Protein AF-A0A9E1JLU3-F1 (afdb_monomer)

Structure (mmCIF, N/CA/C/O backbone):
data_AF-A0A9E1JLU3-F1
#
_entry.id   AF-A0A9E1JLU3-F1
#
loop_
_atom_site.group_PDB
_atom_site.id
_atom_site.type_symbol
_atom_site.label_atom_id
_atom_site.label_alt_id
_atom_site.label_comp_id
_atom_site.label_asym_id
_atom_site.label_entity_id
_atom_site.label_seq_id
_atom_site.pdbx_PDB_ins_code
_atom_site.Cartn_x
_atom_site.Cartn_y
_atom_site.Cartn_z
_atom_site.occupancy
_atom_site.B_iso_or_equiv
_atom_site.auth_seq_id
_atom_site.auth_comp_id
_atom_site.auth_asym_id
_atom_site.auth_atom_id
_atom_site.pdbx_PDB_model_num
ATOM 1 N N . MET A 1 1 ? -0.004 10.172 -57.680 1.00 37.22 1 MET A N 1
ATOM 2 C CA . MET A 1 1 ? 0.100 10.526 -56.248 1.00 37.22 1 MET A CA 1
ATOM 3 C C . MET A 1 1 ? 0.406 9.259 -55.464 1.00 37.22 1 MET A C 1
ATOM 5 O O . MET A 1 1 ? -0.402 8.339 -55.492 1.00 37.22 1 MET A O 1
ATOM 9 N N . GLY A 1 2 ? 1.606 9.147 -54.889 1.00 47.19 2 GLY A N 1
ATOM 10 C CA . GLY A 1 2 ? 2.008 7.958 -54.131 1.00 47.19 2 GLY A CA 1
ATOM 11 C C . GLY A 1 2 ? 1.174 7.833 -52.859 1.00 47.19 2 GLY A C 1
ATOM 12 O O . GLY A 1 2 ? 0.991 8.826 -52.162 1.00 47.19 2 GLY A O 1
ATOM 13 N N . LYS A 1 3 ? 0.637 6.637 -52.581 1.00 54.88 3 LYS A N 1
ATOM 14 C CA . LYS A 1 3 ? -0.064 6.352 -51.320 1.00 54.88 3 LYS A CA 1
ATOM 15 C C . LYS A 1 3 ? 0.846 6.755 -50.163 1.00 54.88 3 LYS A C 1
ATOM 17 O O . LYS A 1 3 ? 1.989 6.297 -50.119 1.00 54.88 3 LYS A O 1
ATOM 22 N N . GLU A 1 4 ? 0.349 7.590 -49.252 1.00 53.91 4 GLU A N 1
ATOM 23 C CA . GLU A 1 4 ? 1.085 7.874 -48.025 1.00 53.91 4 GLU A CA 1
ATOM 24 C C . GLU A 1 4 ? 1.445 6.547 -47.342 1.00 53.91 4 GLU A C 1
ATOM 26 O O . GLU A 1 4 ? 0.596 5.648 -47.265 1.00 53.91 4 GLU A O 1
ATOM 31 N N . PRO A 1 5 ? 2.696 6.384 -46.884 1.00 61.12 5 PRO A N 1
ATOM 32 C CA . PRO A 1 5 ? 3.106 5.171 -46.206 1.00 61.12 5 PRO A CA 1
ATOM 33 C C . PRO A 1 5 ? 2.155 4.838 -45.053 1.00 61.12 5 PRO A C 1
ATOM 35 O O . PRO A 1 5 ? 1.869 5.697 -44.222 1.00 61.12 5 PRO A O 1
ATOM 38 N N . GLU A 1 6 ? 1.702 3.582 -44.967 1.00 60.47 6 GLU A N 1
ATOM 39 C CA . GLU A 1 6 ? 0.732 3.115 -43.958 1.00 60.47 6 GLU A CA 1
ATOM 40 C C . GLU A 1 6 ? 1.141 3.522 -42.529 1.00 60.47 6 GLU A C 1
ATOM 42 O O . GLU A 1 6 ? 0.301 3.853 -41.705 1.00 60.47 6 GLU A O 1
ATOM 47 N N . TYR A 1 7 ? 2.440 3.602 -42.227 1.00 58.03 7 TYR A N 1
ATOM 48 C CA . TYR A 1 7 ? 2.924 4.016 -40.908 1.00 58.03 7 TYR A CA 1
ATOM 49 C C . TYR A 1 7 ? 2.665 5.496 -40.559 1.00 58.03 7 TYR A C 1
ATOM 51 O O . TYR A 1 7 ? 2.712 5.844 -39.378 1.00 58.03 7 TYR A O 1
ATOM 59 N N . LEU A 1 8 ? 2.401 6.375 -41.534 1.00 59.34 8 LEU A N 1
ATOM 60 C CA . LEU A 1 8 ? 2.058 7.785 -41.305 1.00 59.34 8 LEU A CA 1
ATOM 61 C C . LEU A 1 8 ? 0.606 7.959 -40.849 1.00 59.34 8 LEU A C 1
ATOM 63 O O . LEU A 1 8 ? 0.325 8.839 -40.040 1.00 59.34 8 LEU A O 1
ATOM 67 N N . THR A 1 9 ? -0.296 7.083 -41.292 1.00 68.19 9 THR A N 1
ATOM 68 C CA . THR A 1 9 ? -1.733 7.155 -40.974 1.00 68.19 9 THR A CA 1
ATOM 69 C C . THR A 1 9 ? -2.084 6.471 -39.649 1.00 68.19 9 THR A C 1
ATOM 71 O O . THR A 1 9 ? -3.159 6.671 -39.086 1.00 68.19 9 THR A O 1
ATOM 74 N N . VAL A 1 10 ? -1.158 5.677 -39.105 1.00 68.12 10 VAL A N 1
ATOM 75 C CA . VAL A 1 10 ? -1.377 4.820 -37.934 1.00 68.12 10 VAL A CA 1
ATOM 76 C C . VAL A 1 10 ? -1.533 5.611 -36.624 1.00 68.12 10 VAL A C 1
ATOM 78 O O . VAL A 1 10 ? -2.303 5.180 -35.757 1.00 68.12 10 VAL A O 1
ATOM 81 N N . ALA A 1 11 ? -0.853 6.755 -36.467 1.00 69.62 11 ALA A N 1
ATOM 82 C CA . ALA A 1 11 ? -1.001 7.663 -35.323 1.00 69.62 11 ALA A CA 1
ATOM 83 C C . ALA A 1 11 ? -0.457 9.076 -35.626 1.00 69.62 11 ALA A C 1
ATOM 85 O O . ALA A 1 11 ? 0.508 9.232 -36.368 1.00 69.62 11 ALA A O 1
ATOM 86 N N . LYS A 1 12 ? -1.033 10.108 -34.987 1.00 76.75 12 LYS A N 1
ATOM 87 C CA . LYS A 1 12 ? -0.680 11.524 -35.226 1.00 76.75 12 LYS A CA 1
ATOM 88 C C . LYS A 1 12 ? 0.734 11.893 -34.751 1.00 76.75 12 LYS A C 1
ATOM 90 O O . LYS A 1 12 ? 1.411 12.700 -35.379 1.00 76.75 12 LYS A O 1
ATOM 95 N N . THR A 1 13 ? 1.208 11.297 -33.654 1.00 72.50 13 THR A N 1
ATOM 96 C CA . THR A 1 13 ? 2.530 11.598 -33.077 1.00 72.50 13 THR A CA 1
ATOM 97 C C . THR A 1 13 ? 3.577 10.552 -33.481 1.00 72.50 13 THR A C 1
ATOM 99 O O . THR A 1 13 ? 3.233 9.379 -33.643 1.00 72.50 13 THR A O 1
ATOM 102 N N . PRO A 1 14 ? 4.866 10.923 -33.625 1.00 67.62 14 PRO A N 1
ATOM 103 C CA . PRO A 1 14 ? 5.946 9.964 -33.884 1.00 67.62 14 PRO A CA 1
ATOM 104 C C . PRO A 1 14 ? 6.003 8.827 -32.851 1.00 67.62 14 PRO A C 1
ATOM 106 O O . PRO A 1 14 ? 6.095 7.661 -33.220 1.00 67.62 14 PRO A O 1
ATOM 109 N N . LEU A 1 15 ? 5.840 9.150 -31.562 1.00 64.12 15 LEU A N 1
ATOM 110 C CA . LEU A 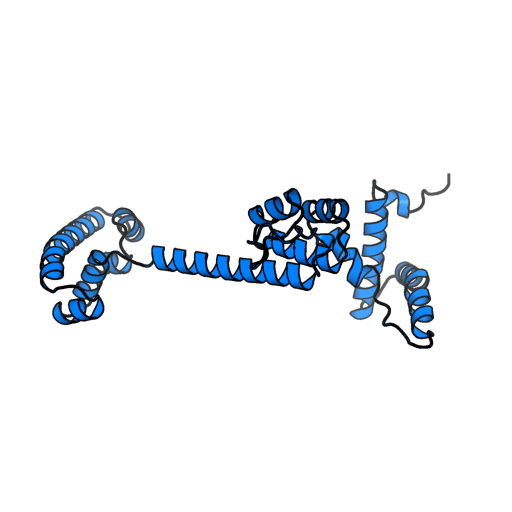1 15 ? 5.793 8.159 -30.482 1.00 64.12 15 LEU A CA 1
ATOM 111 C C . LEU A 1 15 ? 4.594 7.208 -30.618 1.00 64.12 15 LEU A C 1
ATOM 113 O O . LEU A 1 15 ? 4.737 5.998 -30.464 1.00 64.12 15 LEU A O 1
ATOM 117 N N . GLY A 1 16 ? 3.417 7.739 -30.962 1.00 67.50 16 GLY A N 1
ATOM 118 C CA . GLY A 1 16 ? 2.226 6.925 -31.200 1.00 67.50 16 GLY A CA 1
ATOM 119 C C . GLY A 1 16 ? 2.403 5.959 -32.373 1.00 67.50 16 GLY A C 1
ATOM 120 O O . GLY A 1 16 ? 1.932 4.823 -32.309 1.00 67.50 16 GLY A O 1
ATOM 121 N N . ARG A 1 17 ? 3.125 6.380 -33.422 1.00 74.44 17 ARG A N 1
ATOM 122 C CA . ARG A 1 17 ? 3.424 5.538 -34.591 1.00 74.44 17 ARG A CA 1
ATOM 123 C C . ARG A 1 17 ? 4.326 4.369 -34.209 1.00 74.44 17 ARG A C 1
ATOM 125 O O . ARG A 1 17 ? 4.011 3.231 -34.550 1.00 74.44 17 ARG A O 1
ATOM 132 N N . VAL A 1 18 ? 5.379 4.635 -33.434 1.00 69.81 18 VAL A N 1
ATOM 133 C CA . VAL A 1 18 ? 6.288 3.600 -32.914 1.00 69.81 18 VAL A CA 1
ATOM 134 C C . VAL A 1 18 ? 5.547 2.624 -31.997 1.00 69.81 18 VAL A C 1
ATOM 136 O O . VAL A 1 18 ? 5.620 1.416 -32.212 1.00 69.81 18 VAL A O 1
ATOM 139 N N . ASN A 1 19 ? 4.759 3.118 -31.038 1.00 66.88 19 ASN A N 1
ATOM 140 C CA . ASN A 1 19 ? 4.004 2.261 -30.117 1.00 66.88 19 ASN A CA 1
ATOM 141 C C . ASN A 1 19 ? 3.042 1.321 -30.848 1.00 66.88 19 ASN A C 1
ATOM 143 O O . ASN A 1 19 ? 2.949 0.138 -30.518 1.00 66.88 19 ASN A O 1
ATOM 147 N N . LYS A 1 20 ? 2.335 1.826 -31.861 1.00 74.56 20 LYS A N 1
ATOM 148 C CA . LYS A 1 20 ? 1.357 1.031 -32.605 1.00 74.56 20 LYS A CA 1
ATOM 149 C C . LYS A 1 20 ? 2.022 0.016 -33.534 1.00 74.56 20 LYS A C 1
ATOM 151 O O . LYS A 1 20 ? 1.514 -1.096 -33.662 1.00 74.56 20 LYS A O 1
ATOM 156 N N . LEU A 1 21 ? 3.179 0.352 -34.108 1.00 73.75 21 LEU A N 1
ATOM 157 C CA . LEU A 1 21 ? 4.001 -0.595 -34.865 1.00 73.75 21 LEU A CA 1
ATOM 158 C C . LEU A 1 21 ? 4.490 -1.744 -33.970 1.00 73.75 21 LEU A C 1
ATOM 160 O O . LEU A 1 21 ? 4.306 -2.909 -34.313 1.00 73.75 21 LEU A O 1
ATOM 164 N N . LEU A 1 22 ? 5.043 -1.423 -32.800 1.00 70.69 22 LEU A N 1
ATOM 165 C CA . LEU A 1 22 ? 5.529 -2.417 -31.842 1.00 70.69 22 LEU A CA 1
ATOM 166 C C . LEU A 1 22 ? 4.397 -3.307 -31.312 1.00 70.69 22 LEU A C 1
ATOM 168 O O . LEU A 1 22 ? 4.542 -4.524 -31.276 1.00 70.69 22 LEU A O 1
ATOM 172 N N . SER A 1 23 ? 3.241 -2.722 -30.994 1.00 68.94 23 SER A N 1
ATOM 173 C CA . SER A 1 23 ? 2.061 -3.476 -30.545 1.00 68.94 23 SER A CA 1
ATOM 174 C C . SER A 1 23 ? 1.544 -4.444 -31.619 1.00 68.94 23 SER A C 1
ATOM 176 O O . SER A 1 23 ? 1.125 -5.556 -31.304 1.00 68.94 23 SER A O 1
ATOM 178 N N . LYS A 1 24 ? 1.603 -4.055 -32.904 1.00 74.44 24 LYS A N 1
ATOM 179 C CA . LYS A 1 24 ? 1.232 -4.927 -34.033 1.00 74.44 24 LYS A CA 1
ATOM 180 C C . LYS A 1 24 ? 2.178 -6.129 -34.132 1.00 74.44 24 LYS A C 1
ATOM 182 O O . LYS A 1 24 ? 1.706 -7.248 -34.306 1.00 74.44 24 LYS A O 1
ATOM 187 N N . ILE A 1 25 ? 3.484 -5.907 -33.961 1.00 73.31 25 ILE A N 1
ATOM 188 C CA . ILE A 1 25 ? 4.507 -6.967 -33.956 1.00 73.31 25 ILE A CA 1
ATOM 189 C C . ILE A 1 25 ? 4.306 -7.933 -32.773 1.00 73.31 25 ILE A C 1
ATOM 191 O O . ILE A 1 25 ? 4.433 -9.142 -32.957 1.00 73.31 25 ILE A O 1
ATOM 195 N N . ASP A 1 26 ? 3.941 -7.442 -31.582 1.00 68.44 26 ASP A N 1
ATOM 196 C CA . ASP A 1 26 ? 3.632 -8.321 -30.439 1.00 68.44 26 ASP A CA 1
ATOM 197 C C . ASP A 1 26 ? 2.396 -9.177 -30.667 1.00 68.44 26 ASP A C 1
ATOM 199 O O . ASP A 1 26 ? 2.419 -10.379 -30.425 1.00 68.44 26 ASP A O 1
ATOM 203 N N . SER A 1 27 ? 1.323 -8.558 -31.162 1.00 70.38 27 SER A N 1
ATOM 204 C CA . SER A 1 27 ? 0.068 -9.252 -31.441 1.00 70.38 27 SER A CA 1
ATOM 205 C C . SER A 1 27 ? 0.281 -10.413 -32.416 1.00 70.38 27 SER A C 1
ATOM 207 O O . SER A 1 27 ? -0.245 -11.506 -32.206 1.00 70.38 27 SER A O 1
ATOM 209 N N . ILE A 1 28 ? 1.131 -10.211 -33.429 1.00 73.62 28 ILE A N 1
ATOM 210 C CA . ILE A 1 28 ? 1.553 -11.259 -34.363 1.00 73.62 28 ILE A CA 1
ATOM 211 C C . ILE A 1 28 ? 2.296 -12.386 -33.633 1.00 73.62 28 ILE A C 1
ATOM 213 O O . ILE A 1 28 ? 1.929 -13.549 -33.801 1.00 73.62 28 ILE A O 1
ATOM 217 N N . ARG A 1 29 ? 3.281 -12.060 -32.782 1.00 73.38 29 ARG A N 1
ATOM 218 C CA . ARG A 1 29 ? 4.030 -13.062 -32.004 1.00 73.38 29 ARG A CA 1
ATOM 219 C C . ARG A 1 29 ? 3.108 -13.886 -31.106 1.00 73.38 29 ARG A C 1
ATOM 221 O O . ARG A 1 29 ? 3.110 -15.105 -31.187 1.00 73.38 29 ARG A O 1
ATOM 228 N N . VAL A 1 30 ? 2.279 -13.222 -30.300 1.00 70.88 30 VAL A N 1
ATOM 229 C CA . VAL A 1 30 ? 1.350 -13.871 -29.359 1.00 70.88 30 VAL A CA 1
ATOM 230 C C . VAL A 1 30 ? 0.327 -14.738 -30.093 1.00 70.88 30 VAL A C 1
ATOM 232 O O . VAL A 1 30 ? -0.042 -15.802 -29.602 1.00 70.88 30 VAL A O 1
ATOM 235 N N . SER A 1 31 ? -0.127 -14.309 -31.272 1.00 74.44 31 SER A N 1
ATOM 236 C CA . SER A 1 31 ? -1.030 -15.108 -32.106 1.00 74.44 31 SER A CA 1
ATOM 237 C C . SER A 1 31 ? -0.340 -16.371 -32.628 1.00 74.44 31 SER A C 1
ATOM 239 O O . SER A 1 31 ? -0.933 -17.444 -32.560 1.00 74.44 31 SER A O 1
ATOM 241 N N . LYS A 1 32 ? 0.923 -16.271 -33.067 1.00 71.12 32 LYS A N 1
ATOM 242 C CA . LYS A 1 32 ? 1.736 -17.414 -33.517 1.00 71.12 32 LYS A CA 1
ATOM 243 C C . LYS A 1 32 ? 2.027 -18.394 -32.372 1.00 71.12 32 LYS A C 1
ATOM 245 O O . LYS A 1 32 ? 1.825 -19.590 -32.545 1.00 71.12 32 LYS A O 1
ATOM 250 N N . ASP A 1 33 ? 2.384 -17.890 -31.188 1.00 70.81 33 ASP A N 1
ATOM 251 C CA . ASP A 1 33 ? 2.630 -18.696 -29.977 1.00 70.81 33 ASP A CA 1
ATOM 252 C C . ASP A 1 33 ? 1.382 -19.479 -29.527 1.00 70.81 33 ASP A C 1
ATOM 254 O O . ASP A 1 33 ? 1.486 -20.565 -28.962 1.00 70.81 33 ASP A O 1
ATOM 258 N N . ARG A 1 34 ? 0.184 -18.939 -29.786 1.00 77.06 34 ARG A N 1
ATOM 259 C CA . ARG A 1 34 ? -1.105 -19.589 -29.495 1.00 77.06 34 ARG A CA 1
ATOM 260 C C . ARG A 1 34 ? -1.571 -20.553 -30.592 1.00 77.06 34 ARG A C 1
ATOM 262 O O . ARG A 1 34 ? -2.638 -21.140 -30.448 1.00 77.06 34 ARG A O 1
ATOM 269 N N . GLY A 1 35 ? -0.808 -20.704 -31.677 1.00 76.06 35 GLY A N 1
ATOM 270 C CA . GLY A 1 35 ? -1.176 -21.530 -32.831 1.00 76.06 35 GLY A CA 1
ATOM 271 C C . GLY A 1 35 ? -2.241 -20.910 -33.744 1.00 76.06 35 GLY A C 1
ATOM 272 O O . GLY A 1 35 ? -2.814 -21.610 -34.575 1.00 76.06 35 GLY A O 1
ATOM 273 N N . SER A 1 36 ? -2.530 -19.612 -33.608 1.00 77.81 36 SER A N 1
ATOM 274 C CA . SER A 1 36 ? -3.512 -18.913 -34.442 1.00 77.81 36 SER A CA 1
ATOM 275 C C . SER A 1 36 ? -2.956 -18.587 -35.830 1.00 77.81 36 SER A C 1
ATOM 277 O O . SER A 1 36 ? -1.773 -18.285 -35.992 1.00 77.81 36 SER A O 1
ATOM 279 N N . LEU A 1 37 ? -3.834 -18.567 -36.838 1.00 74.31 37 LEU A N 1
ATOM 280 C CA . LEU A 1 37 ? -3.463 -18.215 -38.209 1.00 74.31 37 LEU A CA 1
ATOM 281 C C . LEU A 1 37 ? -3.128 -16.714 -38.312 1.00 74.31 37 LEU A C 1
ATOM 283 O O . LEU A 1 37 ? -3.994 -15.856 -38.138 1.00 74.31 37 LEU A O 1
ATOM 287 N N . VAL A 1 38 ? -1.870 -16.387 -38.608 1.00 75.19 38 VAL A N 1
ATOM 288 C CA . VAL A 1 38 ? -1.408 -15.006 -38.816 1.00 75.19 38 VAL A CA 1
ATOM 289 C C . VAL A 1 38 ? -1.475 -14.659 -40.305 1.00 75.19 38 VAL A C 1
ATOM 291 O O . VAL A 1 38 ? -1.146 -15.470 -41.166 1.00 75.19 38 VAL A O 1
ATOM 294 N N . SER A 1 39 ? -1.883 -13.430 -40.638 1.00 78.56 39 SER A N 1
ATOM 295 C CA . SER A 1 39 ? -1.859 -12.955 -42.028 1.00 78.56 39 SER A CA 1
ATOM 296 C C . SER A 1 39 ? -0.436 -12.977 -42.606 1.00 78.56 39 SER A C 1
ATOM 298 O O . SER A 1 39 ? 0.487 -12.506 -41.941 1.00 78.56 39 SER A O 1
ATOM 300 N N . LYS A 1 40 ? -0.272 -13.391 -43.870 1.00 74.19 40 LYS A N 1
ATOM 301 C CA . LYS A 1 40 ? 1.034 -13.477 -44.557 1.00 74.19 40 LYS A CA 1
ATOM 302 C C . LYS A 1 40 ? 1.866 -12.188 -44.457 1.00 74.19 40 LYS A C 1
ATOM 304 O O . LYS A 1 40 ? 3.018 -12.229 -44.062 1.00 74.19 40 LYS A O 1
ATOM 309 N N . LYS A 1 41 ? 1.238 -11.023 -44.668 1.00 72.38 41 LYS A N 1
ATOM 310 C CA . LYS A 1 41 ? 1.891 -9.705 -44.510 1.00 72.38 41 LYS A CA 1
ATOM 311 C C . LYS A 1 41 ? 2.395 -9.429 -43.087 1.00 72.38 41 LYS A C 1
ATOM 313 O O . LYS A 1 41 ? 3.374 -8.712 -42.911 1.00 72.38 41 LYS A O 1
ATOM 318 N N . GLY A 1 42 ? 1.684 -9.922 -42.073 1.00 67.88 42 GLY A N 1
ATOM 319 C CA . GLY A 1 42 ? 2.088 -9.800 -40.672 1.00 67.88 42 GLY A CA 1
ATOM 320 C C . GLY A 1 42 ? 3.256 -10.722 -40.340 1.00 67.88 42 GLY A C 1
ATOM 321 O O . GLY A 1 42 ? 4.199 -10.293 -39.682 1.00 67.88 42 GLY A O 1
ATOM 322 N N . ASP A 1 43 ? 3.225 -11.949 -40.854 1.00 69.19 43 ASP A N 1
ATOM 323 C CA . ASP A 1 43 ? 4.314 -12.912 -40.697 1.00 69.19 43 ASP A CA 1
ATOM 324 C C . ASP A 1 43 ? 5.592 -12.412 -41.395 1.00 69.19 43 ASP A C 1
ATOM 326 O O . ASP A 1 43 ? 6.639 -12.340 -40.761 1.00 69.19 43 ASP A O 1
ATOM 330 N N . ASP A 1 44 ? 5.491 -11.903 -42.629 1.00 72.56 44 ASP A N 1
ATOM 331 C CA . ASP A 1 44 ? 6.612 -11.289 -43.363 1.00 72.56 44 ASP A CA 1
ATOM 332 C C . ASP A 1 44 ? 7.235 -10.109 -42.591 1.00 72.56 44 ASP A C 1
ATOM 334 O O . ASP A 1 44 ? 8.458 -9.949 -42.535 1.00 72.56 44 ASP A O 1
ATOM 338 N N . LEU A 1 45 ? 6.397 -9.272 -41.966 1.00 69.94 45 LEU A N 1
ATOM 339 C CA . LEU A 1 45 ? 6.850 -8.143 -41.151 1.00 69.94 45 LEU A CA 1
ATOM 340 C C . LEU A 1 45 ? 7.567 -8.619 -39.880 1.00 69.94 45 LEU A C 1
ATOM 342 O O . LEU A 1 45 ? 8.580 -8.038 -39.492 1.00 69.94 45 LEU A O 1
ATOM 346 N N . PHE A 1 46 ? 7.060 -9.667 -39.235 1.00 67.00 46 PHE A N 1
ATOM 347 C CA . PHE A 1 46 ? 7.696 -10.274 -38.071 1.00 67.00 46 PHE A CA 1
ATOM 348 C C . PHE A 1 46 ? 9.043 -10.909 -38.448 1.00 67.00 46 PHE A C 1
ATOM 350 O O . PHE A 1 46 ? 10.061 -10.576 -37.843 1.00 67.00 46 PHE A O 1
ATOM 357 N N . HIS A 1 47 ? 9.079 -11.731 -39.496 1.00 68.38 47 HIS A N 1
ATOM 358 C CA . HIS A 1 47 ? 10.284 -12.391 -39.999 1.00 68.38 47 HIS A CA 1
ATOM 359 C C . HIS A 1 47 ? 11.387 -11.390 -40.371 1.00 68.38 47 HIS A C 1
ATOM 361 O O . HIS A 1 47 ? 12.535 -11.536 -39.950 1.00 68.38 47 HIS A O 1
ATOM 367 N N . LYS A 1 48 ? 11.034 -10.310 -41.077 1.00 73.00 48 LYS A N 1
ATOM 368 C CA . LYS A 1 48 ? 11.997 -9.288 -41.509 1.00 73.00 48 LYS A CA 1
ATOM 369 C C . LYS A 1 48 ? 12.723 -8.595 -40.353 1.00 73.00 48 LYS A C 1
ATOM 371 O O . LYS A 1 48 ? 13.883 -8.241 -40.511 1.00 73.00 48 LYS A O 1
ATOM 376 N N . TYR A 1 49 ? 12.056 -8.358 -39.224 1.00 68.38 49 TYR A N 1
ATOM 377 C CA . TYR A 1 49 ? 12.614 -7.527 -38.149 1.00 68.38 49 TYR A CA 1
ATOM 378 C C . TYR A 1 49 ? 12.955 -8.306 -36.880 1.00 68.38 49 TYR A C 1
ATOM 380 O O . TYR A 1 49 ? 13.983 -8.050 -36.265 1.00 68.38 49 TYR A O 1
ATOM 388 N N . VAL A 1 50 ? 12.098 -9.232 -36.460 1.00 70.00 50 VAL A N 1
ATOM 389 C CA . VAL A 1 50 ? 12.258 -9.965 -35.201 1.00 70.00 50 VAL A CA 1
ATOM 390 C C . VAL A 1 50 ? 13.167 -11.175 -35.386 1.00 70.00 50 VAL A C 1
ATOM 392 O O . VAL A 1 50 ? 14.145 -11.312 -34.655 1.00 70.00 50 VAL A O 1
ATOM 395 N N . GLU A 1 51 ? 12.894 -12.020 -36.377 1.00 68.81 51 GLU A N 1
ATOM 396 C CA . GLU A 1 51 ? 13.624 -13.283 -36.543 1.00 68.81 51 GLU A CA 1
ATOM 397 C C . GLU A 1 51 ? 15.078 -13.067 -36.994 1.00 68.81 51 GLU A C 1
ATOM 399 O O . GLU A 1 51 ? 15.984 -13.769 -36.546 1.00 68.81 51 GLU A O 1
ATOM 404 N N . GLN A 1 52 ? 15.335 -12.037 -37.809 1.00 67.62 52 GLN A N 1
ATOM 405 C CA . GLN A 1 52 ? 16.701 -11.640 -38.166 1.00 67.62 52 GLN A CA 1
ATOM 406 C C . GLN A 1 52 ? 17.523 -11.229 -36.940 1.00 67.62 52 GLN A C 1
ATOM 408 O O . GLN A 1 52 ? 18.675 -11.630 -36.805 1.00 67.62 52 GLN A O 1
ATOM 413 N N . ILE A 1 53 ? 16.937 -10.466 -36.016 1.00 67.38 53 ILE A N 1
ATOM 414 C CA . ILE A 1 53 ? 17.635 -10.067 -34.789 1.00 67.38 53 ILE A CA 1
ATOM 415 C C . ILE A 1 53 ? 17.820 -11.286 -33.881 1.00 67.38 53 ILE A C 1
ATOM 417 O O . ILE A 1 53 ? 18.904 -11.496 -33.341 1.00 67.38 53 ILE A O 1
ATOM 421 N N . GLU A 1 54 ? 16.799 -12.128 -33.737 1.00 70.38 54 GLU A N 1
ATOM 422 C CA . GLU A 1 54 ? 16.890 -13.336 -32.921 1.00 70.38 54 GLU A CA 1
ATOM 423 C C . GLU A 1 54 ? 17.962 -14.314 -33.435 1.00 70.38 54 GLU A C 1
ATOM 425 O O . GLU A 1 54 ? 18.714 -14.870 -32.632 1.00 70.38 54 GLU A O 1
ATOM 430 N N . SER A 1 55 ? 18.083 -14.494 -34.756 1.00 71.19 55 SER A N 1
ATOM 431 C CA . SER A 1 55 ? 19.090 -15.378 -35.361 1.00 71.19 55 SER A CA 1
ATOM 432 C C . SER A 1 55 ? 20.521 -14.887 -35.121 1.00 71.19 55 SER A C 1
ATOM 434 O O . SER A 1 55 ? 21.389 -15.690 -34.778 1.00 71.19 55 SER A O 1
ATOM 436 N N . ILE A 1 56 ? 20.761 -13.572 -35.182 1.00 70.81 56 ILE A N 1
ATOM 437 C CA . ILE A 1 56 ? 22.057 -12.966 -34.837 1.00 70.81 56 ILE A CA 1
ATOM 438 C C . ILE A 1 56 ? 22.427 -13.277 -33.380 1.00 70.81 56 ILE A C 1
ATOM 440 O O . ILE A 1 56 ? 23.547 -13.701 -33.108 1.00 70.81 56 ILE A O 1
ATOM 444 N N . PHE A 1 57 ? 21.489 -13.114 -32.441 1.00 65.12 57 PHE A N 1
ATOM 445 C CA . PHE A 1 57 ? 21.742 -13.361 -31.016 1.00 65.12 57 PHE A CA 1
ATOM 446 C C . PHE A 1 57 ? 21.945 -14.848 -30.682 1.00 65.12 57 PHE A C 1
ATOM 448 O O . PHE A 1 57 ? 22.737 -15.163 -29.790 1.00 65.12 57 PHE A O 1
ATOM 455 N N . LYS A 1 58 ? 21.272 -15.763 -31.395 1.00 72.12 58 LYS A N 1
ATOM 456 C CA . LYS A 1 58 ? 21.453 -17.221 -31.248 1.00 72.12 58 LYS A CA 1
ATOM 457 C C . LYS A 1 58 ? 22.851 -17.688 -31.656 1.00 72.12 58 LYS A C 1
ATOM 459 O O . LYS A 1 58 ? 23.371 -18.611 -31.041 1.00 72.12 58 LYS A O 1
ATOM 464 N N . ASN A 1 59 ? 23.460 -17.032 -32.641 1.00 75.69 59 ASN A N 1
ATOM 465 C CA . ASN A 1 59 ? 24.764 -17.413 -33.186 1.00 75.69 59 ASN A CA 1
ATOM 466 C C . ASN A 1 59 ? 25.958 -16.775 -32.447 1.00 75.69 59 ASN A C 1
ATOM 468 O O . ASN A 1 59 ? 27.100 -16.916 -32.884 1.00 75.69 59 ASN A O 1
ATOM 472 N N . LEU A 1 60 ? 25.729 -16.064 -31.336 1.00 73.38 60 LEU A N 1
ATOM 473 C CA . LEU A 1 60 ? 26.812 -15.494 -30.535 1.00 73.38 60 LEU A CA 1
ATOM 474 C C . LEU A 1 60 ? 27.557 -16.592 -29.745 1.00 73.38 60 LEU A C 1
ATOM 476 O O . LEU A 1 60 ? 26.911 -17.500 -29.226 1.00 73.38 60 LEU A O 1
ATOM 480 N N . PRO A 1 61 ? 28.886 -16.470 -29.533 1.00 72.06 61 PRO A N 1
ATOM 481 C CA . PRO A 1 61 ? 29.695 -17.455 -28.791 1.00 72.06 61 PRO A CA 1
ATOM 482 C C . PRO A 1 61 ? 29.193 -17.744 -27.366 1.00 72.06 61 PRO A C 1
ATOM 484 O O . PRO A 1 61 ? 29.465 -18.795 -26.792 1.00 72.06 61 PRO A O 1
ATOM 487 N N . LYS A 1 62 ? 28.451 -16.793 -26.787 1.00 64.56 62 LYS A N 1
ATOM 488 C CA . LYS A 1 62 ? 27.620 -16.968 -25.596 1.00 64.56 62 LYS A CA 1
ATOM 489 C C . LYS A 1 62 ? 26.231 -16.440 -25.945 1.00 64.56 62 LYS A C 1
ATOM 491 O O . LYS A 1 62 ? 26.038 -15.223 -25.871 1.00 64.56 62 LYS A O 1
ATOM 496 N N . PRO A 1 63 ? 25.287 -17.302 -26.356 1.00 57.75 63 PRO A N 1
ATOM 497 C CA . PRO A 1 63 ? 23.980 -16.853 -26.800 1.00 57.75 63 PRO A CA 1
ATOM 498 C C . PRO A 1 63 ? 23.244 -16.219 -25.621 1.00 57.75 63 PRO A C 1
ATOM 500 O O . PRO A 1 63 ? 22.740 -16.885 -24.714 1.00 57.75 63 PRO A O 1
ATOM 503 N N . LEU A 1 64 ? 23.219 -14.889 -25.607 1.00 58.69 64 LEU A N 1
ATOM 504 C CA . LEU A 1 64 ? 22.375 -14.137 -24.697 1.00 58.69 64 LEU A CA 1
ATOM 505 C C . LEU A 1 64 ? 20.935 -14.390 -25.130 1.00 58.69 64 LEU A C 1
ATOM 507 O O . LEU A 1 64 ? 20.605 -14.219 -26.303 1.00 58.69 64 LEU A O 1
ATOM 511 N N . LYS A 1 65 ? 20.066 -14.780 -24.188 1.00 59.72 65 LYS A N 1
ATOM 512 C CA . LYS A 1 65 ? 18.629 -14.882 -24.473 1.00 59.72 65 LYS A CA 1
ATOM 513 C C . LYS A 1 65 ? 18.171 -13.545 -25.045 1.00 59.72 65 LYS A C 1
ATOM 515 O O . LYS A 1 65 ? 18.180 -12.548 -24.317 1.00 59.72 65 LYS A O 1
ATOM 520 N N . TRP A 1 66 ? 17.791 -13.534 -26.324 1.00 59.34 66 TRP A N 1
ATOM 521 C CA . TRP A 1 66 ? 17.237 -12.348 -26.952 1.00 59.34 66 TRP A CA 1
ATOM 522 C C . TRP A 1 66 ? 15.962 -11.979 -26.202 1.00 59.34 66 TRP A C 1
ATOM 524 O O . TRP A 1 66 ? 14.966 -12.700 -26.175 1.00 59.34 66 TRP A O 1
ATOM 534 N N . ARG A 1 67 ? 16.054 -10.869 -25.488 1.00 58.44 67 ARG A N 1
ATOM 535 C CA . ARG A 1 67 ? 14.992 -10.307 -24.675 1.00 58.44 67 ARG A CA 1
ATOM 536 C C . ARG A 1 67 ? 14.484 -9.124 -25.467 1.00 58.44 67 ARG A C 1
ATOM 538 O O . ARG A 1 67 ? 15.115 -8.073 -25.465 1.00 58.44 67 ARG A O 1
ATOM 545 N N . SER A 1 68 ? 13.403 -9.335 -26.212 1.00 60.84 68 SER A N 1
ATOM 546 C CA . SER A 1 68 ? 12.859 -8.307 -27.093 1.00 60.84 68 SER A CA 1
ATOM 547 C C . SER A 1 68 ? 12.591 -7.013 -26.316 1.00 60.84 68 SER A C 1
ATOM 549 O O . SER A 1 68 ? 12.140 -7.052 -25.164 1.00 60.84 68 SER A O 1
ATOM 551 N N . PHE A 1 69 ? 12.818 -5.865 -26.972 1.00 59.84 69 PHE A N 1
ATOM 552 C CA . PHE A 1 69 ? 12.391 -4.537 -26.496 1.00 59.84 69 PHE A CA 1
ATOM 553 C C . PHE A 1 69 ? 10.967 -4.592 -25.935 1.00 59.84 69 PHE A C 1
ATOM 555 O O . PHE A 1 69 ? 10.619 -3.964 -24.941 1.00 59.84 69 PHE A O 1
ATOM 562 N N . LEU A 1 70 ? 10.141 -5.425 -26.548 1.00 58.34 70 LEU A N 1
ATOM 563 C CA . LEU 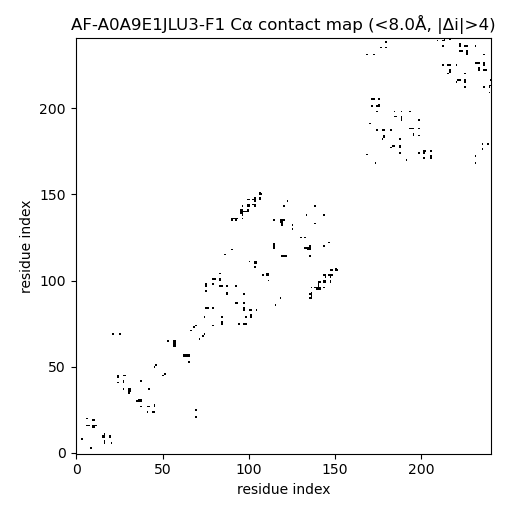A 1 70 ? 8.741 -5.525 -26.254 1.00 58.34 70 LEU A CA 1
ATOM 564 C C . LEU A 1 70 ? 8.408 -6.191 -24.908 1.00 58.34 70 LEU A C 1
ATOM 566 O O . LEU A 1 70 ? 7.549 -5.702 -24.185 1.00 58.34 70 LEU A O 1
ATOM 570 N N . MET A 1 71 ? 9.114 -7.254 -24.519 1.00 57.47 71 MET A N 1
ATOM 571 C CA . MET A 1 71 ? 8.879 -7.926 -23.227 1.00 57.47 71 MET A CA 1
ATOM 572 C C . MET A 1 71 ? 9.424 -7.142 -22.031 1.00 57.47 71 MET A C 1
ATOM 574 O O . MET A 1 71 ? 9.106 -7.422 -20.874 1.00 57.47 71 MET A O 1
ATOM 578 N N . HIS A 1 72 ? 10.312 -6.187 -22.288 1.00 62.03 72 HIS A N 1
ATOM 579 C CA . HIS A 1 72 ? 11.194 -5.676 -21.259 1.00 62.03 72 HIS A CA 1
ATOM 580 C C . HIS A 1 72 ? 11.190 -4.153 -21.175 1.00 62.03 72 HIS A C 1
ATOM 582 O O . HIS A 1 72 ? 11.149 -3.645 -20.051 1.00 62.03 72 HIS A O 1
ATOM 588 N N . ASP A 1 73 ? 11.245 -3.450 -22.298 1.00 64.38 73 ASP A N 1
ATOM 589 C CA . ASP A 1 73 ? 11.401 -1.994 -22.366 1.00 64.38 73 ASP A CA 1
ATOM 590 C C . ASP A 1 73 ? 10.097 -1.283 -22.741 1.00 64.38 73 ASP A C 1
ATOM 592 O O . ASP A 1 73 ? 9.871 -0.176 -22.265 1.00 64.38 73 ASP A O 1
ATOM 596 N N . LEU A 1 74 ? 9.179 -1.934 -23.468 1.00 68.06 74 LEU A N 1
ATOM 597 C CA . LEU A 1 74 ? 7.849 -1.376 -23.747 1.00 68.06 74 LEU A CA 1
ATOM 598 C C . LEU A 1 74 ? 7.066 -1.085 -22.459 1.00 68.06 74 LEU A C 1
ATOM 600 O O . LEU A 1 74 ? 6.459 -0.026 -22.347 1.00 68.06 74 LEU A O 1
ATOM 604 N N . ILE A 1 75 ? 7.183 -1.960 -21.454 1.00 69.19 75 ILE A N 1
ATOM 605 C CA . ILE A 1 75 ? 6.598 -1.785 -20.111 1.00 69.19 75 ILE A CA 1
ATOM 606 C C . ILE A 1 75 ? 6.991 -0.432 -19.498 1.00 69.19 75 ILE A C 1
ATOM 608 O O . ILE A 1 75 ? 6.208 0.166 -18.765 1.00 69.19 75 ILE A O 1
ATOM 612 N N . LEU A 1 76 ? 8.192 0.082 -19.797 1.00 68.00 76 LEU A N 1
ATOM 613 C CA . LEU A 1 76 ? 8.639 1.385 -19.292 1.00 68.00 76 LEU A CA 1
ATOM 614 C C . LEU A 1 76 ? 7.863 2.558 -19.897 1.00 68.00 76 LEU A C 1
ATOM 616 O O . LEU A 1 76 ? 7.809 3.622 -19.285 1.00 68.00 76 LEU A O 1
ATOM 620 N N . LEU A 1 77 ? 7.274 2.362 -21.076 1.00 68.56 77 LEU A N 1
ATOM 621 C CA . LEU A 1 77 ? 6.495 3.358 -21.803 1.00 68.56 77 LEU A CA 1
ATOM 622 C C . LEU A 1 77 ? 4.988 3.196 -21.575 1.00 68.56 77 LEU A C 1
ATOM 624 O O . LEU A 1 77 ? 4.280 4.202 -21.563 1.00 68.56 77 LEU A O 1
ATOM 628 N N . THR A 1 78 ? 4.502 1.963 -21.399 1.00 71.81 78 THR A N 1
ATOM 629 C CA . THR A 1 78 ? 3.066 1.652 -21.306 1.00 71.81 78 THR A CA 1
ATOM 630 C C . THR A 1 78 ? 2.558 1.525 -19.874 1.00 71.81 78 THR A C 1
ATOM 632 O O . THR A 1 78 ? 1.527 2.103 -19.546 1.00 71.81 78 THR A O 1
ATOM 635 N N . ASP A 1 79 ? 3.277 0.805 -19.012 1.00 76.19 79 ASP A N 1
ATOM 636 C CA . ASP A 1 79 ? 2.736 0.353 -17.719 1.00 76.19 79 ASP A CA 1
ATOM 637 C C . ASP A 1 79 ? 3.126 1.282 -16.563 1.00 76.19 79 ASP A C 1
ATOM 639 O O . ASP A 1 79 ? 2.572 1.207 -15.462 1.00 76.19 79 ASP A O 1
ATOM 643 N N . ILE A 1 80 ? 4.125 2.135 -16.791 1.00 82.81 80 ILE A N 1
ATOM 644 C CA . ILE A 1 80 ? 4.645 3.063 -15.792 1.00 82.81 80 ILE A CA 1
ATOM 645 C C . ILE A 1 80 ? 3.912 4.403 -15.909 1.00 82.81 80 ILE A C 1
ATOM 647 O O . ILE A 1 80 ? 3.920 4.994 -16.991 1.00 82.81 80 ILE A O 1
ATOM 651 N N . PRO A 1 81 ? 3.337 4.936 -14.813 1.00 85.50 81 PRO A N 1
ATOM 652 C CA . PRO A 1 81 ? 2.634 6.214 -14.837 1.00 85.50 81 PRO A CA 1
ATOM 653 C C . PRO A 1 81 ? 3.518 7.365 -15.335 1.00 85.50 81 PRO A C 1
ATOM 655 O O . PRO A 1 81 ? 4.694 7.462 -14.979 1.00 85.50 81 PRO A O 1
ATOM 658 N N . SER A 1 82 ? 2.936 8.308 -16.086 1.00 86.06 82 SER A N 1
ATOM 659 C CA . SER A 1 82 ? 3.672 9.446 -16.671 1.00 86.06 82 SER A CA 1
ATOM 660 C C . SER A 1 82 ? 4.452 10.268 -15.630 1.00 86.06 82 SER A C 1
ATOM 662 O O . SER A 1 82 ? 5.563 10.722 -15.906 1.00 86.06 82 SER A O 1
ATOM 664 N N . LYS A 1 83 ? 3.931 10.410 -14.400 1.00 89.19 83 LYS A N 1
ATOM 665 C CA . LYS A 1 83 ? 4.643 11.080 -13.294 1.00 89.19 83 LYS A CA 1
ATOM 666 C C . LYS A 1 83 ? 5.950 10.375 -12.913 1.00 89.19 83 LYS A C 1
ATOM 668 O O . LYS A 1 83 ? 6.973 11.035 -12.741 1.00 89.19 83 LYS A O 1
ATOM 673 N N . VAL A 1 84 ? 5.951 9.042 -12.873 1.00 89.00 84 VAL A N 1
ATOM 674 C CA . VAL A 1 84 ? 7.140 8.230 -12.577 1.00 89.00 84 VAL A CA 1
ATOM 675 C C . VAL A 1 84 ? 8.136 8.295 -13.734 1.00 89.00 84 VAL A C 1
ATOM 677 O O . VAL A 1 84 ? 9.340 8.393 -13.498 1.00 89.00 84 VAL A O 1
ATOM 680 N N . GLN A 1 85 ? 7.654 8.314 -14.982 1.00 86.56 85 GLN A N 1
ATOM 681 C CA . GLN A 1 85 ? 8.511 8.483 -16.162 1.00 86.56 85 GLN A CA 1
ATOM 682 C C . GLN A 1 85 ? 9.248 9.831 -16.123 1.00 86.56 85 GLN A C 1
ATOM 684 O O . GLN A 1 85 ? 10.472 9.871 -16.238 1.00 86.56 85 GLN A O 1
ATOM 689 N N . LYS A 1 86 ? 8.526 10.934 -15.872 1.00 89.38 86 LYS A N 1
ATOM 690 C CA . LYS A 1 86 ? 9.114 12.280 -15.745 1.00 89.38 86 LYS A CA 1
ATOM 691 C C . LYS A 1 86 ? 10.150 12.349 -14.621 1.00 89.38 86 LYS A C 1
ATOM 693 O O . LYS A 1 86 ? 11.239 12.882 -14.824 1.00 89.38 86 LYS A O 1
ATOM 698 N N . ALA A 1 87 ? 9.840 11.774 -13.458 1.00 88.06 87 ALA A N 1
ATOM 699 C CA . ALA A 1 87 ? 10.770 11.711 -12.334 1.00 88.06 87 ALA A CA 1
ATOM 700 C C . ALA A 1 87 ? 12.015 10.865 -12.652 1.00 88.06 87 ALA A C 1
ATOM 702 O O . ALA A 1 87 ? 13.127 11.254 -12.302 1.00 88.06 87 ALA A O 1
ATOM 703 N N . SER A 1 88 ? 11.841 9.749 -13.362 1.00 88.06 88 SER A N 1
ATOM 704 C CA . SER A 1 88 ? 12.943 8.871 -13.767 1.00 88.06 88 SER A CA 1
ATOM 705 C C . SER A 1 88 ? 13.906 9.564 -14.721 1.00 88.06 88 SER A C 1
ATOM 707 O O . SER A 1 88 ? 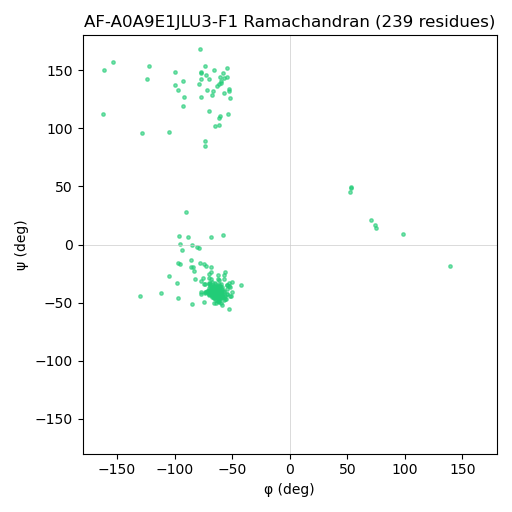15.115 9.445 -14.552 1.00 88.06 88 SER A O 1
ATOM 709 N N . VAL A 1 89 ? 13.386 10.340 -15.677 1.00 87.81 89 VAL A N 1
ATOM 710 C CA . VAL A 1 89 ? 14.214 11.150 -16.581 1.00 87.81 89 VAL A CA 1
ATOM 711 C C . VAL A 1 89 ? 14.940 12.251 -15.807 1.00 87.81 89 VAL A C 1
ATOM 713 O O . VAL A 1 89 ? 16.150 12.403 -15.963 1.00 87.81 89 VAL A O 1
ATOM 716 N N . LYS A 1 90 ? 14.235 12.972 -14.921 1.00 90.94 90 LYS A N 1
ATOM 717 C CA . LYS A 1 90 ? 14.817 14.042 -14.090 1.00 90.94 90 LYS A CA 1
ATOM 718 C C . LYS A 1 90 ? 15.997 13.542 -13.253 1.00 90.94 90 LYS A C 1
ATOM 720 O O . LYS A 1 90 ? 17.026 14.206 -13.188 1.00 90.94 90 LYS A O 1
ATOM 725 N N . HIS A 1 91 ? 15.848 12.370 -12.641 1.00 89.00 91 HIS A N 1
ATOM 726 C CA . HIS A 1 91 ? 16.844 11.786 -11.741 1.00 89.00 91 HIS A CA 1
ATOM 727 C C . HIS A 1 91 ? 17.776 10.779 -12.421 1.00 89.00 91 HIS A C 1
ATOM 729 O O . HIS A 1 91 ? 18.575 10.153 -11.739 1.00 89.00 91 HIS A O 1
ATOM 735 N N . LYS A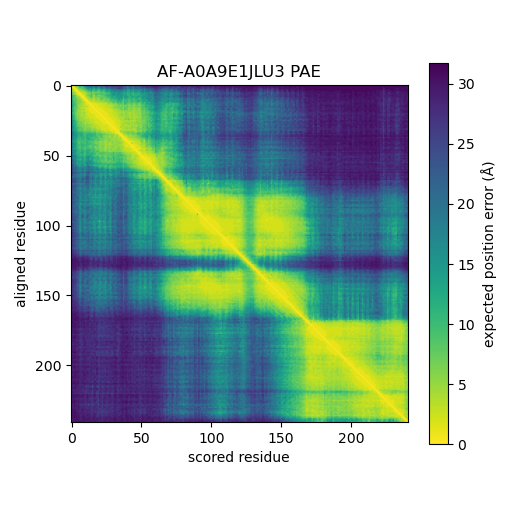 1 92 ? 17.715 10.630 -13.753 1.00 89.62 92 LYS A N 1
ATOM 736 C CA . LYS A 1 92 ? 18.549 9.699 -14.542 1.00 89.62 92 LYS A CA 1
ATOM 737 C C . LYS A 1 92 ? 18.516 8.257 -14.012 1.00 89.62 92 LYS A C 1
ATOM 739 O O . LYS A 1 92 ? 19.552 7.606 -13.883 1.00 89.62 92 LYS A O 1
ATOM 744 N N . LEU A 1 93 ? 17.322 7.769 -13.688 1.00 88.38 93 LEU A N 1
ATOM 745 C CA . LEU A 1 93 ? 17.131 6.430 -13.137 1.00 88.38 93 LEU A CA 1
ATOM 746 C C . LEU A 1 93 ? 17.227 5.355 -14.221 1.00 88.38 93 LEU A C 1
ATOM 748 O O . LEU A 1 93 ? 16.742 5.520 -15.341 1.00 88.38 93 LEU A O 1
ATOM 752 N N . ASN A 1 94 ? 17.823 4.222 -13.862 1.00 88.56 94 ASN A N 1
ATOM 753 C CA . ASN A 1 94 ? 17.824 3.026 -14.685 1.00 88.56 94 ASN A CA 1
ATOM 754 C C . ASN A 1 94 ? 16.479 2.288 -14.599 1.00 88.56 94 ASN A C 1
ATOM 756 O O . ASN A 1 94 ? 15.646 2.509 -13.723 1.00 88.56 94 ASN A O 1
ATOM 760 N N . LYS A 1 95 ? 16.298 1.320 -15.492 1.00 84.94 95 LYS A N 1
ATOM 761 C CA . LYS A 1 95 ? 15.086 0.504 -15.595 1.00 84.94 95 LYS A CA 1
ATOM 762 C C . LYS A 1 95 ? 14.629 -0.143 -14.283 1.00 84.94 95 LYS A C 1
ATOM 764 O O . LYS A 1 95 ? 13.430 -0.177 -14.008 1.00 84.94 95 LYS A O 1
ATOM 769 N N . ALA A 1 96 ? 15.552 -0.709 -13.507 1.00 87.12 96 ALA A N 1
ATOM 770 C CA . ALA A 1 96 ? 15.209 -1.381 -12.256 1.00 87.12 96 ALA A CA 1
ATOM 771 C C . ALA A 1 96 ? 14.744 -0.367 -11.202 1.00 87.12 96 ALA A C 1
ATOM 773 O O . ALA A 1 96 ? 13.730 -0.588 -10.545 1.00 87.12 96 ALA A O 1
ATOM 774 N N . GLN A 1 97 ? 15.431 0.774 -11.111 1.00 89.44 97 GLN A N 1
ATOM 775 C CA . GLN A 1 97 ? 15.063 1.893 -10.243 1.00 89.44 97 GLN A CA 1
ATOM 776 C C . GLN A 1 97 ? 13.702 2.481 -10.633 1.00 89.44 97 GLN A C 1
ATOM 778 O O . GLN A 1 97 ? 12.856 2.677 -9.770 1.00 89.44 97 GLN A O 1
ATOM 783 N N . THR A 1 98 ? 13.437 2.685 -11.925 1.00 89.06 98 THR A N 1
ATOM 784 C CA . THR A 1 98 ? 12.152 3.198 -12.424 1.00 89.06 98 THR A CA 1
ATOM 785 C C . THR A 1 98 ? 10.988 2.256 -12.111 1.00 89.06 98 THR A C 1
ATOM 787 O O . THR A 1 98 ? 9.921 2.713 -11.704 1.00 89.06 98 THR A O 1
ATOM 790 N N . LYS A 1 99 ? 11.186 0.934 -12.219 1.00 89.62 99 LYS A N 1
ATOM 791 C CA . LYS A 1 99 ? 10.174 -0.052 -11.802 1.00 89.62 99 LYS A CA 1
ATOM 792 C C . LYS A 1 99 ? 9.933 -0.036 -10.293 1.00 89.62 99 LYS A C 1
ATOM 794 O O . LYS A 1 99 ? 8.785 -0.124 -9.865 1.00 89.62 99 LYS A O 1
ATOM 799 N N . ALA A 1 100 ? 10.992 0.087 -9.500 1.00 90.25 100 ALA A N 1
ATOM 800 C CA . ALA A 1 100 ? 10.877 0.188 -8.050 1.00 90.25 100 ALA A CA 1
ATOM 801 C C . ALA A 1 100 ? 10.166 1.485 -7.628 1.00 90.25 100 ALA A C 1
ATOM 803 O O . ALA A 1 100 ? 9.277 1.458 -6.783 1.00 90.25 100 ALA A O 1
ATOM 804 N N . LEU A 1 101 ? 10.471 2.600 -8.293 1.00 91.00 101 LEU A N 1
ATOM 805 C CA . LEU A 1 101 ? 9.819 3.885 -8.065 1.00 91.00 101 LEU A CA 1
ATOM 806 C C . LEU A 1 101 ? 8.330 3.855 -8.456 1.00 91.00 101 LEU A C 1
ATOM 808 O O . LEU A 1 101 ? 7.505 4.450 -7.771 1.00 91.00 101 LEU A O 1
ATOM 812 N N . ALA A 1 102 ? 7.968 3.115 -9.509 1.00 90.31 102 ALA A N 1
ATOM 813 C CA . ALA A 1 102 ? 6.568 2.887 -9.869 1.00 90.31 102 ALA A CA 1
ATOM 814 C C . ALA A 1 102 ? 5.808 2.080 -8.804 1.00 90.31 102 ALA A C 1
ATOM 816 O O . ALA A 1 102 ? 4.629 2.322 -8.580 1.00 90.31 102 ALA A O 1
ATOM 817 N N . ARG A 1 103 ? 6.467 1.133 -8.123 1.00 90.56 103 ARG A N 1
ATOM 818 C CA . ARG A 1 103 ? 5.865 0.439 -6.973 1.00 90.56 103 ARG A CA 1
ATOM 819 C C . ARG A 1 103 ? 5.695 1.365 -5.774 1.00 90.56 103 ARG A C 1
ATOM 821 O O . ARG A 1 103 ? 4.652 1.325 -5.138 1.00 90.56 103 ARG A O 1
ATOM 828 N N . LEU A 1 104 ? 6.681 2.223 -5.508 1.00 90.62 104 LEU A N 1
ATOM 829 C CA . LEU A 1 104 ? 6.592 3.215 -4.436 1.00 90.62 104 LEU A CA 1
ATOM 830 C C . LEU A 1 104 ? 5.396 4.155 -4.626 1.00 90.62 104 LEU A C 1
ATOM 832 O O . LEU A 1 104 ? 4.681 4.431 -3.671 1.00 90.62 104 LEU A O 1
ATOM 836 N N . GLU A 1 105 ? 5.166 4.612 -5.856 1.00 91.50 105 GLU A N 1
ATOM 837 C CA . GLU A 1 105 ? 4.009 5.441 -6.204 1.00 91.50 105 GLU A CA 1
ATOM 838 C C . GLU A 1 105 ? 2.682 4.726 -5.917 1.00 91.50 105 GLU A C 1
ATOM 840 O O . GLU A 1 105 ? 1.822 5.299 -5.254 1.00 91.50 105 GLU A O 1
ATOM 845 N N . ARG A 1 106 ? 2.554 3.449 -6.298 1.00 88.94 106 ARG A N 1
ATOM 846 C CA . ARG A 1 106 ? 1.368 2.638 -5.970 1.00 88.94 106 ARG A CA 1
ATOM 847 C C . ARG A 1 106 ? 1.170 2.446 -4.468 1.00 88.94 106 ARG A C 1
ATOM 849 O O . ARG A 1 106 ? 0.033 2.389 -4.014 1.00 88.94 106 ARG A O 1
ATOM 856 N N . ALA A 1 107 ? 2.258 2.319 -3.711 1.00 88.44 107 ALA A N 1
ATOM 857 C CA . ALA A 1 107 ? 2.208 2.144 -2.265 1.00 88.44 107 ALA A CA 1
ATOM 858 C C . ALA A 1 107 ? 1.821 3.441 -1.538 1.00 88.44 107 ALA A C 1
ATOM 860 O O . ALA A 1 107 ? 1.067 3.410 -0.565 1.00 88.44 107 ALA A O 1
ATOM 861 N N . SER A 1 108 ? 2.359 4.584 -1.977 1.00 87.69 108 SER A N 1
ATOM 862 C CA . SER A 1 108 ? 2.034 5.895 -1.420 1.00 87.69 108 SER A CA 1
ATOM 863 C C . SER A 1 108 ? 2.430 7.042 -2.351 1.00 87.69 108 SER A C 1
ATOM 865 O O . SER A 1 108 ? 3.605 7.395 -2.488 1.00 87.69 108 SER A O 1
ATOM 867 N N . ASP A 1 109 ? 1.419 7.731 -2.875 1.00 89.12 109 ASP A N 1
ATOM 868 C CA . ASP A 1 109 ? 1.601 8.944 -3.676 1.00 89.12 109 ASP A CA 1
ATOM 869 C C . ASP A 1 109 ? 2.303 10.073 -2.915 1.00 89.12 109 ASP A C 1
ATOM 871 O O . ASP A 1 109 ? 3.119 10.806 -3.478 1.00 89.12 109 ASP A O 1
ATOM 875 N N . LYS A 1 110 ? 2.012 10.205 -1.617 1.00 88.00 110 LYS A N 1
ATOM 876 C CA . LYS A 1 110 ? 2.609 11.241 -0.766 1.00 88.00 110 LYS A CA 1
ATOM 877 C C . LYS A 1 110 ? 4.114 11.035 -0.639 1.00 88.00 110 LYS A C 1
ATOM 879 O O . LYS A 1 110 ? 4.884 11.956 -0.894 1.00 88.00 110 LYS A O 1
ATOM 884 N N . VAL A 1 111 ? 4.531 9.812 -0.308 1.00 87.00 111 VAL A N 1
ATOM 885 C CA . VAL A 1 111 ? 5.954 9.487 -0.140 1.00 87.00 111 VAL A CA 1
ATOM 886 C C . VAL A 1 111 ? 6.697 9.565 -1.472 1.00 87.00 111 VAL A C 1
ATOM 888 O O . VAL A 1 111 ? 7.821 10.058 -1.517 1.00 87.00 111 VAL A O 1
ATOM 891 N N . PHE A 1 112 ? 6.071 9.148 -2.575 1.00 89.38 112 PHE A N 1
ATOM 892 C CA . PHE A 1 112 ? 6.647 9.313 -3.909 1.00 89.38 112 PHE A CA 1
ATOM 893 C C . PHE A 1 112 ? 6.935 10.787 -4.241 1.00 89.38 112 PHE A C 1
ATOM 895 O O . PHE A 1 112 ? 8.027 11.107 -4.720 1.00 89.38 112 PHE A O 1
ATOM 902 N N . ASN A 1 113 ? 6.002 11.701 -3.961 1.00 87.94 113 ASN A N 1
ATOM 903 C CA . ASN A 1 113 ? 6.214 13.132 -4.198 1.00 87.94 113 ASN A CA 1
ATOM 904 C C . ASN A 1 113 ? 7.367 13.677 -3.345 1.00 87.94 113 ASN A C 1
ATOM 906 O O . ASN A 1 113 ? 8.239 14.374 -3.861 1.00 87.94 113 ASN A O 1
ATOM 910 N N . ASP A 1 114 ? 7.434 13.279 -2.079 1.00 87.81 114 ASP A N 1
ATOM 911 C CA . ASP A 1 114 ? 8.518 13.649 -1.170 1.00 87.81 114 ASP A CA 1
ATOM 912 C C . ASP A 1 114 ? 9.891 13.183 -1.673 1.00 87.81 114 ASP A C 1
ATOM 914 O O . ASP A 1 114 ? 10.828 13.979 -1.766 1.00 87.81 114 ASP A O 1
ATOM 918 N N . VAL A 1 115 ? 10.009 11.906 -2.047 1.00 87.25 115 VAL A N 1
ATOM 919 C CA . VAL A 1 115 ? 11.254 11.304 -2.553 1.00 87.25 115 VAL A CA 1
ATOM 920 C C . VAL A 1 115 ? 11.679 11.941 -3.874 1.00 87.25 115 VAL A C 1
ATOM 922 O O . VAL A 1 115 ? 12.860 12.205 -4.092 1.00 87.25 115 VAL A O 1
ATOM 925 N N . THR A 1 116 ? 10.734 12.233 -4.767 1.00 86.81 116 THR A N 1
ATOM 926 C CA . THR A 1 116 ? 11.045 12.842 -6.069 1.00 86.81 116 THR A CA 1
ATOM 927 C C . THR A 1 116 ? 11.385 14.330 -5.979 1.00 86.81 116 THR A C 1
ATOM 929 O O . THR A 1 116 ? 12.172 14.810 -6.803 1.00 86.81 116 THR A O 1
ATOM 932 N N . GLN A 1 117 ? 10.846 15.054 -4.994 1.00 86.25 117 GLN A N 1
ATOM 933 C CA . GLN A 1 117 ? 11.213 16.442 -4.703 1.00 86.25 117 GLN A CA 1
ATOM 934 C C . GLN A 1 117 ? 12.574 16.535 -4.013 1.00 86.25 117 GLN A C 1
ATOM 936 O O . GLN A 1 117 ? 13.431 17.286 -4.474 1.00 86.25 117 GLN A O 1
ATOM 941 N N . LYS A 1 118 ? 12.791 15.742 -2.957 1.00 84.25 118 LYS A N 1
ATOM 942 C CA . LYS A 1 118 ? 14.054 15.702 -2.200 1.00 84.25 118 LYS A CA 1
ATOM 943 C C . LYS A 1 118 ? 15.188 15.058 -3.002 1.00 84.25 118 LYS A C 1
ATOM 945 O O . LYS A 1 118 ? 16.350 15.368 -2.772 1.00 84.25 118 LYS A O 1
ATOM 950 N N . GLY A 1 119 ? 14.851 14.193 -3.959 1.00 82.75 119 GLY A N 1
ATOM 951 C CA . GLY A 1 119 ? 15.817 13.467 -4.778 1.00 82.75 119 GLY A CA 1
ATOM 952 C C . GLY A 1 119 ? 16.574 12.388 -4.005 1.00 82.75 119 GLY A C 1
ATOM 953 O O . GLY A 1 119 ? 17.656 12.004 -4.4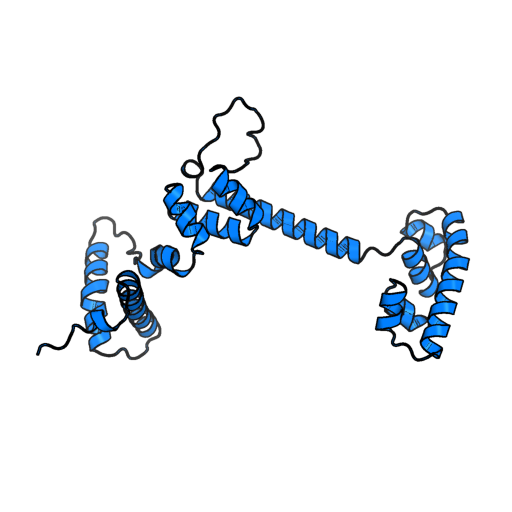37 1.00 82.75 119 GLY A O 1
ATOM 954 N N . SER A 1 120 ? 16.032 11.911 -2.881 1.00 83.94 120 SER A N 1
ATOM 955 C CA . SER A 1 120 ? 16.631 10.880 -2.030 1.00 83.94 120 SER A CA 1
ATOM 956 C C . SER A 1 120 ? 15.560 10.107 -1.256 1.00 83.94 120 SER A C 1
ATOM 958 O O . SER A 1 120 ? 14.442 10.592 -1.059 1.00 83.94 120 SER A O 1
ATOM 960 N N . ILE A 1 121 ? 15.898 8.889 -0.828 1.00 82.19 121 ILE A N 1
ATOM 961 C CA . ILE A 1 121 ? 15.026 8.048 0.001 1.00 82.19 121 ILE A CA 1
ATOM 962 C C . ILE A 1 121 ? 15.438 8.206 1.468 1.00 82.19 121 ILE A C 1
ATOM 964 O O . ILE A 1 121 ? 16.628 8.098 1.766 1.00 82.19 121 ILE A O 1
ATOM 968 N N . PRO A 1 122 ? 14.489 8.422 2.397 1.00 73.62 122 PRO A N 1
ATOM 969 C CA . PRO A 1 122 ? 14.778 8.459 3.825 1.00 73.62 122 PRO A CA 1
ATOM 970 C C . PRO A 1 122 ? 15.046 7.034 4.333 1.00 73.62 122 PRO A C 1
ATOM 972 O O . PRO A 1 122 ? 14.146 6.334 4.795 1.00 73.62 122 PRO A O 1
ATOM 975 N N . PHE A 1 123 ? 16.287 6.571 4.194 1.00 65.50 123 PHE A N 1
ATOM 976 C CA . PHE A 1 123 ? 16.689 5.242 4.646 1.00 65.50 123 PHE A CA 1
ATOM 977 C C . PHE A 1 123 ? 16.921 5.234 6.165 1.00 65.50 123 PHE A C 1
ATOM 979 O O . PHE A 1 123 ? 17.526 6.159 6.716 1.00 65.50 123 PHE A O 1
ATOM 986 N N . LYS A 1 124 ? 16.468 4.177 6.856 1.00 57.28 124 LYS A N 1
ATOM 987 C CA . LYS A 1 124 ? 16.726 3.979 8.293 1.00 57.28 124 LYS A CA 1
ATOM 988 C C . LYS A 1 124 ? 18.235 3.854 8.519 1.00 57.28 124 LYS A C 1
ATOM 990 O O . LYS A 1 124 ? 18.815 2.817 8.224 1.00 57.28 124 LYS A O 1
ATOM 995 N N . GLY A 1 125 ? 18.857 4.924 9.009 1.00 53.16 125 GLY A N 1
ATOM 996 C CA . GLY A 1 125 ? 20.299 4.988 9.270 1.00 53.16 125 GLY A CA 1
ATOM 997 C C . GLY A 1 125 ? 20.956 6.312 8.877 1.00 53.16 125 GLY A C 1
ATOM 998 O O . GLY A 1 125 ? 22.007 6.633 9.414 1.00 53.16 125 GLY A O 1
ATOM 999 N N . GLN A 1 126 ? 20.321 7.127 8.025 1.00 52.91 126 GLN A N 1
ATOM 1000 C CA . GLN A 1 126 ? 20.814 8.466 7.645 1.00 52.91 126 GLN A CA 1
ATOM 1001 C C . GLN A 1 126 ? 20.307 9.591 8.567 1.00 52.91 126 GLN A C 1
ATOM 1003 O O . GLN A 1 126 ? 20.169 10.733 8.144 1.00 52.91 126 GLN A O 1
ATOM 1008 N N . ASN A 1 127 ? 20.012 9.276 9.832 1.00 49.19 127 ASN A N 1
ATOM 1009 C CA . ASN A 1 127 ? 19.631 10.285 10.829 1.00 49.19 127 ASN A CA 1
ATOM 1010 C C . ASN A 1 127 ? 20.842 11.023 11.423 1.00 49.19 127 ASN A C 1
ATOM 1012 O O . ASN A 1 127 ? 20.666 11.899 12.263 1.00 49.19 127 ASN A O 1
ATOM 1016 N N . SER A 1 128 ? 22.062 10.669 11.024 1.00 50.41 128 SER A N 1
ATOM 1017 C CA . SER A 1 128 ? 23.247 11.458 11.321 1.00 50.41 128 SER A CA 1
ATOM 1018 C C . SER A 1 128 ? 23.499 12.418 10.162 1.00 50.41 128 SER A C 1
ATOM 1020 O O . SER A 1 128 ? 23.791 11.988 9.047 1.00 50.41 128 SER A O 1
ATOM 1022 N N . ASP A 1 129 ? 23.469 13.723 10.438 1.00 57.00 129 ASP A N 1
ATOM 1023 C CA . ASP A 1 129 ? 23.837 14.819 9.516 1.00 57.00 129 ASP A CA 1
ATOM 1024 C C . ASP A 1 129 ? 25.289 14.736 8.978 1.00 57.00 129 ASP A C 1
ATOM 1026 O O . ASP A 1 129 ? 25.784 15.652 8.327 1.00 57.00 129 ASP A O 1
ATOM 1030 N N . LEU A 1 130 ? 25.989 13.634 9.254 1.00 55.94 130 LEU A N 1
ATOM 1031 C CA . LEU A 1 130 ? 27.390 13.379 8.942 1.00 55.94 130 LEU A CA 1
ATOM 1032 C C . LEU A 1 130 ? 27.589 12.603 7.633 1.00 55.94 130 LEU A C 1
ATOM 1034 O O . LEU A 1 130 ? 28.703 12.591 7.112 1.00 55.94 130 LEU A O 1
ATOM 1038 N N . LEU A 1 131 ? 26.551 11.949 7.092 1.00 57.59 131 LEU A N 1
ATOM 1039 C CA . LEU A 1 131 ? 26.645 11.242 5.810 1.00 57.59 131 LEU A CA 1
ATOM 1040 C C . LEU A 1 131 ? 26.060 12.083 4.665 1.00 57.59 131 LEU A C 1
ATOM 1042 O O . LEU A 1 131 ? 24.980 12.662 4.816 1.00 57.59 131 LEU A O 1
ATOM 1046 N N . PRO A 1 132 ? 26.722 12.127 3.492 1.00 63.97 132 PRO A N 1
ATOM 1047 C CA . PRO A 1 132 ? 26.155 12.771 2.318 1.00 63.97 132 PRO A CA 1
ATOM 1048 C C . PRO A 1 132 ? 24.807 12.129 1.986 1.00 63.97 132 PRO A C 1
ATOM 1050 O O . PRO A 1 132 ? 24.695 10.905 1.887 1.00 63.97 132 PRO A O 1
ATOM 1053 N N . LYS A 1 133 ? 23.777 12.958 1.791 1.00 70.00 133 LYS A N 1
ATOM 1054 C CA . LYS A 1 133 ? 22.481 12.490 1.294 1.00 70.00 133 LYS A CA 1
ATOM 1055 C C . LYS A 1 133 ? 22.693 11.883 -0.090 1.00 70.00 133 LYS A C 1
ATOM 1057 O O . LYS A 1 133 ? 22.959 12.616 -1.043 1.00 70.00 133 LYS A O 1
ATOM 1062 N N . LEU A 1 134 ? 22.577 10.559 -0.178 1.00 78.75 134 LEU A N 1
ATOM 1063 C CA . LEU A 1 134 ? 22.686 9.857 -1.451 1.00 78.75 134 LEU A CA 1
ATOM 1064 C C . LEU A 1 134 ? 21.582 10.319 -2.399 1.00 78.75 134 LEU A C 1
ATOM 1066 O O . LEU A 1 134 ? 20.421 10.493 -2.008 1.00 78.75 134 LEU A O 1
ATOM 1070 N N . LYS A 1 135 ? 21.951 10.509 -3.661 1.00 84.44 135 LYS A N 1
ATOM 1071 C CA . LYS A 1 135 ? 21.005 10.847 -4.721 1.00 84.44 135 LYS A CA 1
ATOM 1072 C C . LYS A 1 135 ? 20.181 9.620 -5.090 1.00 84.44 135 LYS A C 1
ATOM 1074 O O . LYS A 1 135 ? 20.628 8.483 -4.983 1.00 84.44 135 LYS A O 1
ATOM 1079 N N . LEU A 1 136 ? 18.975 9.844 -5.601 1.00 83.56 136 LEU A N 1
ATOM 1080 C CA . LEU A 1 136 ? 18.033 8.777 -5.946 1.00 83.56 136 LEU A CA 1
ATOM 1081 C C . LEU A 1 136 ? 18.604 7.752 -6.945 1.00 83.56 136 LEU A C 1
ATOM 1083 O O . LEU A 1 136 ? 18.226 6.586 -6.909 1.00 83.56 136 LEU A O 1
ATOM 1087 N N . ASN A 1 137 ? 19.517 8.173 -7.822 1.00 86.38 137 ASN A N 1
ATOM 1088 C CA . ASN A 1 137 ? 20.189 7.306 -8.792 1.00 86.38 137 ASN A CA 1
ATOM 1089 C C . ASN A 1 137 ? 21.314 6.447 -8.198 1.00 86.38 137 ASN A C 1
ATOM 1091 O O . ASN A 1 137 ? 21.735 5.492 -8.850 1.00 86.38 137 ASN A O 1
ATOM 1095 N N . GLU A 1 138 ? 21.800 6.776 -7.003 1.00 86.12 138 GLU A N 1
ATOM 1096 C CA . GLU A 1 138 ? 22.841 6.023 -6.300 1.00 86.12 138 GLU A CA 1
ATOM 1097 C C . GLU A 1 138 ? 22.249 4.829 -5.537 1.00 86.12 138 GLU A C 1
ATOM 1099 O O . GLU A 1 138 ? 22.939 3.837 -5.322 1.00 86.12 138 GLU A O 1
ATOM 1104 N N . PHE A 1 139 ? 20.952 4.870 -5.210 1.00 84.62 139 PHE A N 1
ATOM 1105 C CA . PHE A 1 139 ? 20.238 3.727 -4.642 1.00 84.62 139 PHE A CA 1
ATOM 1106 C C . PHE A 1 139 ? 20.019 2.636 -5.689 1.00 84.62 139 PHE A C 1
ATOM 1108 O O . PHE A 1 139 ? 19.518 2.884 -6.787 1.00 84.62 139 PHE A O 1
ATOM 1115 N N . SER A 1 140 ? 20.309 1.387 -5.347 1.00 87.19 140 SER A N 1
ATOM 1116 C CA . SER A 1 140 ? 19.981 0.247 -6.196 1.00 87.19 140 SER A CA 1
ATOM 1117 C C . SER A 1 140 ? 18.464 0.068 -6.314 1.00 87.19 140 SER A C 1
ATOM 1119 O O . SER A 1 140 ? 17.703 0.328 -5.383 1.00 87.19 140 SER A O 1
ATOM 1121 N N . GLY A 1 141 ? 17.992 -0.468 -7.445 1.00 85.19 141 GLY A N 1
ATOM 1122 C CA . GLY A 1 141 ? 16.561 -0.754 -7.615 1.00 85.19 141 GLY A CA 1
ATOM 1123 C C . GLY A 1 141 ? 15.992 -1.694 -6.539 1.00 85.19 141 GLY A C 1
ATOM 1124 O O . GLY A 1 141 ? 14.811 -1.605 -6.221 1.00 85.19 141 GLY A O 1
ATOM 1125 N N . ARG A 1 142 ? 16.832 -2.552 -5.938 1.00 86.94 142 ARG A N 1
ATOM 1126 C CA . ARG A 1 142 ? 16.439 -3.439 -4.832 1.00 86.94 142 ARG A CA 1
ATOM 1127 C C . ARG A 1 142 ? 16.192 -2.671 -3.536 1.00 86.94 142 ARG A C 1
ATOM 1129 O O . ARG A 1 142 ? 15.228 -2.981 -2.851 1.00 86.94 142 ARG A O 1
ATOM 1136 N N . GLU A 1 143 ? 17.009 -1.669 -3.221 1.00 87.19 143 GLU A N 1
ATOM 1137 C CA . GLU A 1 143 ? 16.831 -0.834 -2.022 1.00 87.19 143 GLU A CA 1
ATOM 1138 C C . GLU A 1 143 ? 15.572 0.026 -2.124 1.00 87.19 143 GLU A C 1
ATOM 1140 O O . GLU A 1 143 ? 14.785 0.080 -1.181 1.00 87.19 143 GLU A O 1
ATOM 1145 N N . ILE A 1 144 ? 15.329 0.628 -3.296 1.00 87.81 144 ILE A N 1
ATOM 1146 C CA . ILE A 1 144 ? 14.091 1.379 -3.561 1.00 87.81 144 ILE A CA 1
ATOM 1147 C C . ILE A 1 144 ? 12.873 0.455 -3.425 1.00 87.81 144 ILE A C 1
ATOM 1149 O O . ILE A 1 144 ? 11.851 0.838 -2.857 1.00 87.81 144 ILE A O 1
ATOM 1153 N N . GLN A 1 145 ? 12.981 -0.775 -3.933 1.00 89.50 145 GLN A N 1
ATOM 1154 C CA . GLN A 1 145 ? 11.904 -1.754 -3.851 1.00 89.50 145 GLN A CA 1
ATOM 1155 C C . GLN A 1 145 ? 11.655 -2.210 -2.409 1.00 89.50 145 GLN A C 1
ATOM 1157 O O . GLN A 1 145 ? 10.501 -2.253 -1.996 1.00 89.50 145 GLN A O 1
ATOM 1162 N N . ALA A 1 146 ? 12.703 -2.510 -1.640 1.00 89.56 146 ALA A N 1
ATOM 1163 C CA . ALA A 1 146 ? 12.578 -2.899 -0.237 1.00 89.56 146 ALA A CA 1
ATOM 1164 C C . ALA A 1 146 ? 11.898 -1.796 0.589 1.00 89.56 146 ALA A C 1
ATOM 1166 O O . ALA A 1 146 ? 10.999 -2.075 1.377 1.00 89.56 146 ALA A O 1
ATOM 1167 N N . PHE A 1 147 ? 12.257 -0.534 0.336 1.00 88.62 147 PHE A N 1
ATOM 1168 C CA . PHE A 1 147 ? 11.604 0.614 0.959 1.00 88.62 147 PHE A CA 1
ATOM 1169 C C . PHE A 1 147 ? 10.107 0.695 0.620 1.00 88.62 147 PHE A C 1
ATOM 1171 O O . PHE A 1 147 ? 9.283 0.903 1.509 1.00 88.62 147 PHE A O 1
ATOM 1178 N N . ALA A 1 148 ? 9.738 0.485 -0.647 1.00 88.31 148 ALA A N 1
ATOM 1179 C CA . ALA A 1 148 ? 8.335 0.442 -1.058 1.00 88.31 148 ALA A CA 1
ATOM 1180 C C . ALA A 1 148 ? 7.569 -0.718 -0.394 1.00 88.31 148 ALA A C 1
ATOM 1182 O O . ALA A 1 148 ? 6.458 -0.523 0.091 1.00 88.31 148 ALA A O 1
ATOM 1183 N N . GLU A 1 149 ? 8.167 -1.909 -0.317 1.00 90.31 149 GLU A N 1
ATOM 1184 C CA . GLU A 1 149 ? 7.558 -3.084 0.321 1.00 90.31 149 GLU A CA 1
ATOM 1185 C C . GLU A 1 149 ? 7.347 -2.889 1.827 1.00 90.31 149 GLU A C 1
ATOM 1187 O O . GLU A 1 149 ? 6.329 -3.315 2.377 1.00 90.31 149 GLU A O 1
ATOM 1192 N N . ASP A 1 150 ? 8.283 -2.233 2.511 1.00 88.38 150 ASP A N 1
ATOM 1193 C CA . ASP A 1 150 ? 8.135 -1.911 3.927 1.00 88.38 150 ASP A CA 1
ATOM 1194 C C . ASP A 1 150 ? 7.009 -0.900 4.164 1.00 88.38 150 ASP A C 1
ATOM 1196 O O . ASP A 1 150 ? 6.238 -1.076 5.109 1.00 88.38 150 ASP A O 1
ATOM 1200 N N . LEU A 1 151 ? 6.847 0.083 3.272 1.00 87.12 151 LEU A N 1
ATOM 1201 C CA . LEU A 1 151 ? 5.718 1.016 3.308 1.00 87.12 151 LEU A CA 1
ATOM 1202 C C . LEU A 1 151 ? 4.373 0.320 3.075 1.00 87.12 151 LEU A C 1
ATOM 1204 O O . LEU A 1 151 ? 3.405 0.583 3.786 1.00 87.12 151 LEU A O 1
ATOM 1208 N N . GLU A 1 152 ? 4.295 -0.612 2.126 1.00 88.00 152 GLU A N 1
ATOM 1209 C CA . GLU A 1 152 ? 3.076 -1.402 1.922 1.00 88.00 152 GLU A CA 1
ATOM 1210 C C . GLU A 1 152 ? 2.724 -2.219 3.171 1.00 88.00 152 GLU A C 1
ATOM 1212 O O . GLU A 1 152 ? 1.558 -2.297 3.566 1.00 88.00 152 GLU A O 1
ATOM 1217 N N . LYS A 1 153 ? 3.724 -2.819 3.829 1.00 88.25 153 LYS A N 1
ATOM 1218 C CA . LYS A 1 153 ? 3.515 -3.559 5.080 1.00 88.25 153 LYS A CA 1
ATOM 1219 C C . LYS A 1 153 ? 3.055 -2.643 6.209 1.00 88.25 153 LYS A C 1
ATOM 1221 O O . LYS A 1 153 ? 2.216 -3.069 7.003 1.00 88.25 153 LYS A O 1
ATOM 1226 N N . THR A 1 154 ? 3.593 -1.427 6.328 1.00 86.00 154 THR A N 1
ATOM 1227 C CA . THR A 1 154 ? 3.144 -0.478 7.357 1.00 86.00 154 THR A CA 1
ATOM 1228 C C . THR A 1 154 ? 1.722 -0.013 7.094 1.00 86.00 154 THR A C 1
ATOM 1230 O O . THR A 1 154 ? 0.916 -0.073 8.016 1.00 86.00 154 THR A O 1
ATOM 1233 N N . ASN A 1 155 ? 1.382 0.322 5.849 1.00 84.50 155 ASN A N 1
ATOM 1234 C CA . ASN A 1 155 ? 0.033 0.754 5.484 1.00 84.50 155 ASN A CA 1
ATOM 1235 C C . ASN A 1 155 ? -0.991 -0.352 5.764 1.00 84.50 155 ASN A C 1
ATOM 1237 O O . ASN A 1 155 ? -1.969 -0.111 6.459 1.00 84.50 155 ASN A O 1
ATOM 1241 N N . LYS A 1 156 ? -0.706 -1.602 5.367 1.00 85.06 156 LYS A N 1
ATOM 1242 C CA . LYS A 1 156 ? -1.568 -2.757 5.688 1.00 85.06 156 LYS A CA 1
ATOM 1243 C C . LYS A 1 156 ? -1.749 -2.962 7.191 1.00 85.06 156 LYS A C 1
ATOM 1245 O O . LYS A 1 156 ? -2.840 -3.286 7.648 1.00 85.06 156 LYS A O 1
ATOM 1250 N N . LYS A 1 157 ? -0.687 -2.784 7.985 1.00 84.56 157 LYS A N 1
ATOM 1251 C CA . LYS A 1 157 ? -0.775 -2.870 9.453 1.00 84.56 157 LYS A CA 1
ATOM 1252 C C . LYS A 1 157 ? -1.611 -1.735 10.039 1.00 84.56 157 LYS A C 1
ATOM 1254 O O . LYS A 1 157 ? -2.310 -1.962 11.021 1.00 84.56 157 LYS A O 1
ATOM 1259 N N . GLU A 1 158 ? -1.516 -0.528 9.496 1.00 80.19 158 GLU A N 1
ATOM 1260 C CA . GLU A 1 158 ? -2.311 0.616 9.942 1.00 80.19 158 GLU A CA 1
ATOM 1261 C C . GLU A 1 158 ? -3.782 0.473 9.565 1.00 80.19 158 GLU A C 1
ATOM 1263 O O . GLU A 1 158 ? -4.629 0.666 10.432 1.00 80.19 158 GLU A O 1
ATOM 1268 N N . GLU A 1 159 ? -4.079 0.042 8.340 1.00 77.88 159 GLU A N 1
ATOM 1269 C CA . GLU A 1 159 ? -5.430 -0.299 7.887 1.00 77.88 159 GLU A CA 1
ATOM 1270 C C . GLU A 1 159 ? -6.038 -1.384 8.775 1.00 77.88 159 GLU A C 1
ATOM 1272 O O . GLU A 1 159 ? -7.137 -1.207 9.294 1.00 77.88 159 GLU A O 1
ATOM 1277 N N . GLN A 1 160 ? -5.293 -2.460 9.051 1.00 73.69 160 GLN A N 1
ATOM 1278 C CA . GLN A 1 160 ? -5.747 -3.514 9.955 1.00 73.69 160 GLN A CA 1
ATOM 1279 C C . GLN A 1 160 ? -6.013 -2.967 11.363 1.00 73.69 160 GLN A C 1
ATOM 1281 O O . GLN A 1 160 ? -7.081 -3.199 11.914 1.00 73.69 160 GLN A O 1
ATOM 1286 N N . LYS A 1 161 ? -5.102 -2.159 11.921 1.00 74.06 161 LYS A N 1
ATOM 1287 C CA . LYS A 1 161 ? -5.310 -1.495 13.219 1.00 74.06 161 LYS A CA 1
ATOM 1288 C C . LYS A 1 161 ? -6.489 -0.527 13.211 1.00 74.06 161 LYS A C 1
ATOM 1290 O O . LYS A 1 161 ? -7.059 -0.267 14.265 1.00 74.06 161 LYS A O 1
ATOM 1295 N N . GLN A 1 162 ? -6.808 0.089 12.080 1.00 67.62 162 GLN A N 1
ATOM 1296 C CA . GLN A 1 162 ? -7.930 1.011 11.959 1.00 67.62 162 GLN A CA 1
ATOM 1297 C C . GLN A 1 162 ? -9.252 0.248 11.873 1.00 67.62 162 GLN A C 1
ATOM 1299 O O . GLN A 1 162 ? -10.197 0.622 12.559 1.00 67.62 162 GLN A O 1
ATOM 1304 N N . VAL A 1 163 ? -9.288 -0.860 11.131 1.00 64.94 163 VAL A N 1
ATOM 1305 C CA . VAL A 1 163 ? -10.413 -1.805 11.106 1.00 64.94 163 VAL A CA 1
ATOM 1306 C C . VAL A 1 163 ? -10.628 -2.423 12.486 1.00 64.94 163 VAL A C 1
ATOM 1308 O O . VAL A 1 163 ? -11.757 -2.470 12.968 1.00 64.94 163 VAL A O 1
ATOM 1311 N N . ASP A 1 164 ? -9.559 -2.837 13.162 1.00 61.69 164 ASP A N 1
ATOM 1312 C CA . ASP A 1 164 ? -9.632 -3.384 14.516 1.00 61.69 164 ASP A CA 1
ATOM 1313 C C . ASP A 1 164 ? -10.108 -2.316 15.509 1.00 61.69 164 ASP A C 1
ATOM 1315 O O . ASP A 1 164 ? -10.987 -2.599 16.313 1.00 61.69 164 ASP A O 1
ATOM 1319 N N . ARG A 1 165 ? -9.646 -1.060 15.400 1.00 60.75 165 ARG A N 1
ATOM 1320 C CA . ARG A 1 165 ? -10.155 0.060 16.217 1.00 60.75 165 ARG A CA 1
ATOM 1321 C C . ARG A 1 165 ? -11.614 0.407 15.935 1.00 60.75 165 ARG A C 1
ATOM 1323 O O . ARG A 1 165 ? -12.334 0.755 16.861 1.00 60.75 165 ARG A O 1
ATOM 1330 N N . GLN A 1 166 ? -12.066 0.301 14.687 1.00 59.22 166 GLN A N 1
ATOM 1331 C CA . GLN A 1 166 ? -13.484 0.447 14.342 1.00 59.22 166 GLN A CA 1
ATOM 1332 C C . GLN A 1 166 ? -14.331 -0.718 14.878 1.00 59.22 166 GLN A C 1
ATOM 1334 O O . GLN A 1 166 ? -15.504 -0.526 15.186 1.00 59.22 166 GLN A O 1
ATOM 1339 N N . ARG A 1 167 ? -13.749 -1.918 15.013 1.00 58.84 167 ARG A N 1
ATOM 1340 C CA . ARG A 1 167 ? -14.393 -3.095 15.624 1.00 58.84 167 ARG A CA 1
ATOM 1341 C C . ARG A 1 167 ? -14.287 -3.128 17.147 1.00 58.84 167 ARG A C 1
ATOM 1343 O O . ARG A 1 167 ? -15.054 -3.844 17.793 1.00 58.84 167 ARG A O 1
ATOM 1350 N N . GLU A 1 168 ? -13.352 -2.397 17.742 1.00 65.50 168 GLU A N 1
ATOM 1351 C CA . GLU A 1 168 ? -13.209 -2.315 19.188 1.00 65.50 168 GLU A CA 1
ATOM 1352 C C . GLU A 1 168 ? -14.321 -1.458 19.788 1.00 65.50 168 GLU A C 1
ATOM 1354 O O . GLU A 1 168 ? -14.199 -0.257 20.010 1.00 65.50 168 GLU A O 1
ATOM 1359 N N . PHE A 1 169 ? -15.421 -2.126 20.119 1.00 72.50 169 PHE A N 1
ATOM 1360 C CA . PHE A 1 169 ? -16.470 -1.539 20.934 1.00 72.50 169 PHE A CA 1
ATOM 1361 C C . PHE A 1 169 ? -15.925 -1.087 22.294 1.00 72.50 169 PHE A C 1
ATOM 1363 O O . PHE A 1 169 ? -15.029 -1.720 22.871 1.00 72.50 169 PHE A O 1
ATOM 1370 N N . SER A 1 170 ? -16.511 -0.016 22.834 1.00 82.50 170 SER A N 1
ATOM 1371 C CA . SER A 1 170 ? -16.193 0.458 24.179 1.00 82.50 170 SER A CA 1
ATOM 1372 C C . SER A 1 170 ? -16.368 -0.667 25.206 1.00 82.50 170 SER A C 1
ATOM 1374 O O . SER A 1 170 ? -17.183 -1.579 25.028 1.00 82.50 170 SER A O 1
ATOM 1376 N N . ALA A 1 171 ? -15.619 -0.607 26.311 1.00 82.75 171 ALA A N 1
ATOM 1377 C CA . ALA A 1 171 ? -15.736 -1.588 27.391 1.00 82.75 171 ALA A CA 1
ATOM 1378 C C . ALA A 1 171 ? -17.192 -1.756 27.863 1.00 82.75 171 ALA A C 1
ATOM 1380 O O . ALA A 1 171 ? -17.632 -2.870 28.129 1.00 82.75 171 ALA A O 1
ATOM 1381 N N . GLN A 1 172 ? -17.962 -0.665 27.879 1.00 85.81 172 GLN A N 1
ATOM 1382 C CA . GLN A 1 172 ? -19.378 -0.672 28.227 1.00 85.81 172 GLN A CA 1
ATOM 1383 C C . GLN A 1 172 ? -20.232 -1.496 27.246 1.00 85.81 172 GLN A C 1
ATOM 1385 O O . GLN A 1 172 ? -21.049 -2.303 27.692 1.00 85.81 172 GLN A O 1
ATOM 1390 N N . ILE A 1 173 ? -20.028 -1.339 25.932 1.00 85.56 173 ILE A N 1
ATOM 1391 C CA . ILE A 1 173 ? -20.755 -2.098 24.899 1.00 85.56 173 ILE A CA 1
ATOM 1392 C C . ILE A 1 173 ? -20.343 -3.576 24.927 1.00 85.56 173 ILE A C 1
ATOM 1394 O O . ILE A 1 173 ? -21.197 -4.454 24.819 1.00 85.56 173 ILE A O 1
ATOM 1398 N N . LYS A 1 174 ? -19.053 -3.871 25.146 1.00 87.94 174 LYS A N 1
ATOM 1399 C CA . LYS A 1 174 ? -18.564 -5.248 25.335 1.00 87.94 174 LYS A CA 1
ATOM 1400 C C . LYS A 1 174 ? -19.238 -5.915 26.539 1.00 87.94 174 LYS A C 1
ATOM 1402 O O . LYS A 1 174 ? -19.696 -7.048 26.425 1.00 87.94 174 LYS A O 1
ATOM 1407 N N . VAL A 1 175 ? -19.363 -5.201 27.662 1.00 88.50 175 VAL A N 1
ATOM 1408 C CA . VAL A 1 175 ? -20.120 -5.671 28.835 1.00 88.50 175 VAL A CA 1
ATOM 1409 C C . VAL A 1 175 ? -21.591 -5.894 28.477 1.00 88.50 175 VAL A C 1
ATOM 1411 O O . VAL A 1 175 ? -22.117 -6.954 28.791 1.00 88.50 175 VAL A O 1
ATOM 1414 N N . ALA A 1 176 ? -22.239 -4.954 27.778 1.00 87.00 176 ALA A N 1
ATOM 1415 C CA . ALA A 1 176 ? -23.645 -5.063 27.378 1.00 87.00 176 ALA A CA 1
ATOM 1416 C C . ALA A 1 176 ? -23.920 -6.336 26.558 1.00 87.00 176 ALA A C 1
ATOM 1418 O O . ALA A 1 176 ? -24.847 -7.083 26.867 1.00 87.00 176 ALA A O 1
ATOM 1419 N N . LEU A 1 177 ? -23.071 -6.603 25.563 1.00 87.31 177 LEU A N 1
ATOM 1420 C CA . LEU A 1 177 ? -23.162 -7.773 24.694 1.00 87.31 177 LEU A CA 1
ATOM 1421 C C . LEU A 1 177 ? -22.915 -9.076 25.462 1.00 87.31 177 LEU A C 1
ATOM 1423 O O . LEU A 1 177 ? -23.670 -10.032 25.335 1.00 87.31 177 LEU A O 1
ATOM 1427 N N . MET A 1 178 ? -21.896 -9.120 26.320 1.00 87.69 178 MET A N 1
ATOM 1428 C CA . MET A 1 178 ? -21.606 -10.320 27.108 1.00 87.69 178 MET A CA 1
ATOM 1429 C C . MET A 1 178 ? -22.688 -10.623 28.154 1.00 87.69 178 MET A C 1
ATOM 1431 O O . MET A 1 178 ? -22.998 -11.792 28.379 1.00 87.69 178 MET A O 1
ATOM 1435 N N . THR A 1 179 ? -23.271 -9.594 28.777 1.00 86.00 179 THR A N 1
ATOM 1436 C CA . THR A 1 179 ? -24.390 -9.750 29.718 1.00 86.00 179 THR A CA 1
ATOM 1437 C C . THR A 1 179 ? -25.623 -10.311 29.011 1.00 86.00 179 THR A C 1
ATOM 1439 O O . THR A 1 179 ? -26.270 -11.207 29.546 1.00 86.00 179 THR A O 1
ATOM 1442 N N . ARG A 1 180 ? -25.919 -9.837 27.794 1.00 83.06 180 ARG A N 1
ATOM 1443 C CA . ARG A 1 180 ? -27.014 -10.351 26.960 1.00 83.06 180 ARG A CA 1
ATOM 1444 C C . ARG A 1 180 ? -26.841 -11.820 26.577 1.00 83.06 180 ARG A C 1
ATOM 1446 O O . ARG A 1 180 ? -27.787 -12.590 26.690 1.00 83.06 180 ARG A O 1
ATOM 1453 N N . LEU A 1 181 ? -25.612 -12.228 26.260 1.00 85.88 181 LEU A N 1
ATOM 1454 C CA . LEU A 1 181 ? -25.245 -13.627 26.010 1.00 85.88 181 LEU A CA 1
ATOM 1455 C C . LEU A 1 181 ? -25.294 -14.520 27.272 1.00 85.88 181 LEU A C 1
ATOM 1457 O O . LEU A 1 181 ? -24.839 -15.663 27.236 1.00 85.88 181 LEU A O 1
ATOM 1461 N N . GLY A 1 182 ? -25.781 -14.010 28.411 1.00 86.50 182 GLY A N 1
ATOM 1462 C CA . GLY A 1 182 ? -25.925 -14.765 29.657 1.00 86.50 182 GLY A CA 1
ATOM 1463 C C . GLY A 1 182 ? -24.606 -15.035 30.384 1.00 86.50 182 GLY A C 1
ATOM 1464 O O . GLY A 1 182 ? -24.537 -15.913 31.245 1.00 86.50 182 GLY A O 1
ATOM 1465 N N . ILE A 1 183 ? -23.529 -14.314 30.054 1.00 89.25 183 ILE A N 1
ATOM 1466 C CA . ILE A 1 183 ? -22.228 -14.516 30.696 1.00 89.25 183 ILE A CA 1
ATOM 1467 C C . ILE A 1 183 ? -22.251 -13.870 32.095 1.00 89.25 183 ILE A C 1
ATOM 1469 O O . ILE A 1 183 ? -22.518 -12.673 32.210 1.00 89.25 183 ILE A O 1
ATOM 1473 N N . PRO A 1 184 ? -21.898 -14.600 33.173 1.00 90.88 184 PRO A N 1
ATOM 1474 C CA . PRO A 1 184 ? -21.873 -14.031 34.519 1.00 90.88 184 PRO A CA 1
ATOM 1475 C C . PRO A 1 184 ? -20.908 -12.845 34.643 1.00 90.88 184 PRO A C 1
ATOM 1477 O O . PRO A 1 184 ? -19.777 -12.908 34.153 1.00 90.88 184 PRO A O 1
ATOM 1480 N N . HIS A 1 185 ? -21.296 -11.802 35.385 1.00 89.19 185 HIS A N 1
ATOM 1481 C CA . HIS A 1 185 ? -20.500 -10.573 35.555 1.00 89.19 185 HIS A CA 1
ATOM 1482 C C . HIS A 1 185 ? -19.072 -10.829 36.049 1.00 89.19 185 HIS A C 1
ATOM 1484 O O . HIS A 1 185 ? -18.135 -10.162 35.619 1.00 89.19 185 HIS A O 1
ATOM 1490 N N . VAL A 1 186 ? -18.884 -11.838 36.904 1.00 89.88 186 VAL A N 1
ATOM 1491 C CA . VAL A 1 186 ? -17.559 -12.251 37.389 1.00 89.88 186 VAL A CA 1
ATOM 1492 C C . VAL A 1 186 ? -16.654 -12.697 36.236 1.00 89.88 186 VAL A C 1
ATOM 1494 O O . VAL A 1 186 ? -15.478 -12.345 36.196 1.00 89.88 186 VAL A O 1
ATOM 1497 N N . ARG A 1 187 ? -17.212 -13.429 35.269 1.00 91.31 187 ARG A N 1
ATOM 1498 C CA . ARG A 1 187 ? -16.490 -13.926 3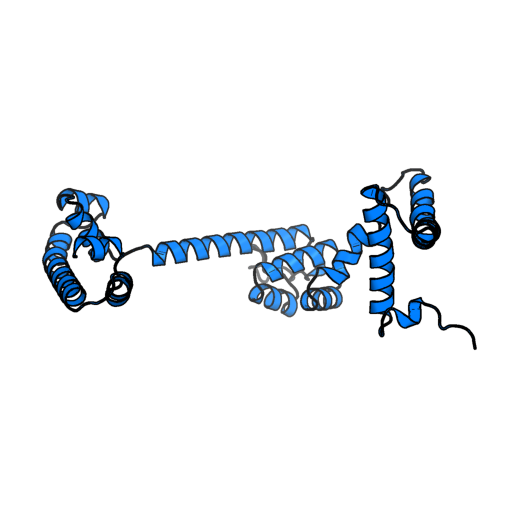4.094 1.00 91.31 187 ARG A CA 1
ATOM 1499 C C . ARG A 1 187 ? -16.226 -12.808 33.087 1.00 91.31 187 ARG A C 1
ATOM 1501 O O . ARG A 1 187 ? -15.177 -12.799 32.452 1.00 91.31 187 ARG A O 1
ATOM 1508 N N . ILE A 1 188 ? -17.147 -11.851 32.968 1.00 89.62 188 ILE A N 1
ATOM 1509 C CA . ILE A 1 188 ? -16.960 -10.639 32.157 1.00 89.62 188 ILE A CA 1
ATOM 1510 C C . ILE A 1 188 ? -15.817 -9.787 32.725 1.00 89.62 188 ILE A C 1
ATOM 1512 O O . ILE A 1 188 ? -14.934 -9.385 31.971 1.00 89.62 188 ILE A O 1
ATOM 1516 N N . ALA A 1 189 ? -15.784 -9.582 34.048 1.00 90.00 189 ALA A N 1
ATOM 1517 C CA . ALA A 1 189 ? -14.725 -8.845 34.747 1.00 90.00 189 ALA A CA 1
ATOM 1518 C C . ALA A 1 189 ? -13.339 -9.418 34.447 1.00 90.00 189 ALA A C 1
ATOM 1520 O O . ALA A 1 189 ? -12.427 -8.681 34.083 1.00 90.00 189 ALA A O 1
ATOM 1521 N N . GLN A 1 190 ? -13.213 -10.744 34.535 1.00 91.00 190 GLN A N 1
ATOM 1522 C CA . GLN A 1 190 ? -11.972 -11.454 34.229 1.00 91.00 190 GLN A CA 1
ATOM 1523 C C . GLN A 1 190 ? -11.575 -11.321 32.754 1.00 91.00 190 GLN A C 1
ATOM 1525 O O . GLN A 1 190 ? -10.414 -11.069 32.457 1.00 91.00 190 GLN A O 1
ATOM 1530 N N . ARG A 1 191 ? -12.529 -11.456 31.822 1.00 89.81 191 ARG A N 1
ATOM 1531 C CA . ARG A 1 191 ? -12.250 -11.398 30.375 1.00 89.81 191 ARG A CA 1
ATOM 1532 C C . ARG A 1 191 ? -11.855 -10.011 29.884 1.00 89.81 191 ARG A C 1
ATOM 1534 O O . ARG A 1 191 ? -11.044 -9.906 28.974 1.00 89.81 191 ARG A O 1
ATOM 1541 N N . LEU A 1 192 ? -12.453 -8.968 30.450 1.00 87.75 192 LEU A N 1
ATOM 1542 C CA . LEU A 1 192 ? -12.182 -7.586 30.057 1.00 87.75 192 LEU A CA 1
ATOM 1543 C C . LEU A 1 192 ? -11.096 -6.926 30.918 1.00 87.75 192 LEU A C 1
ATOM 1545 O O . LEU A 1 192 ? -10.713 -5.798 30.625 1.00 87.75 192 LEU A O 1
ATOM 1549 N N . ASN A 1 193 ? -10.605 -7.617 31.953 1.00 90.31 193 ASN A N 1
ATOM 1550 C CA . ASN A 1 193 ? -9.674 -7.090 32.949 1.00 90.31 193 ASN A CA 1
ATOM 1551 C C . ASN A 1 193 ? -10.183 -5.787 33.603 1.00 90.31 193 ASN A C 1
ATOM 1553 O O . ASN A 1 193 ? -9.488 -4.773 33.648 1.00 90.31 193 ASN A O 1
ATOM 1557 N N . ILE A 1 194 ? -11.436 -5.800 34.071 1.00 88.69 194 ILE A N 1
ATOM 1558 C CA . ILE A 1 194 ? -12.109 -4.640 34.676 1.00 88.69 194 ILE A CA 1
ATOM 1559 C C . ILE A 1 194 ? -12.597 -5.004 36.082 1.00 88.69 194 ILE A C 1
ATOM 1561 O O . ILE A 1 194 ? -13.093 -6.107 36.310 1.00 88.69 194 ILE A O 1
ATOM 1565 N N . HIS A 1 195 ? -12.505 -4.062 37.026 1.00 88.44 195 HIS A N 1
ATOM 1566 C CA . HIS A 1 195 ? -13.022 -4.238 38.384 1.00 88.44 195 HIS A CA 1
ATOM 1567 C C . HIS A 1 195 ? -14.543 -4.486 38.401 1.00 88.44 195 HIS A C 1
ATOM 1569 O O . HIS A 1 195 ? -15.298 -3.892 37.623 1.00 88.44 195 HIS A O 1
ATOM 1575 N N . ARG A 1 196 ? -15.019 -5.336 39.324 1.00 85.06 196 ARG A N 1
ATOM 1576 C CA . ARG A 1 196 ? -16.449 -5.704 39.431 1.00 85.06 196 ARG A CA 1
ATOM 1577 C C . ARG A 1 196 ? -17.351 -4.491 39.677 1.00 85.06 196 ARG A C 1
ATOM 1579 O O . ARG A 1 196 ? -18.461 -4.431 39.157 1.00 85.06 196 ARG A O 1
ATOM 1586 N N . GLU A 1 197 ? -16.855 -3.505 40.416 1.00 87.50 197 GLU A N 1
ATOM 1587 C CA . GLU A 1 197 ? -17.565 -2.246 40.671 1.00 87.50 197 GLU A CA 1
ATOM 1588 C C . GLU A 1 197 ? -17.842 -1.455 39.391 1.00 87.50 197 GLU A C 1
ATOM 1590 O O . GLU A 1 197 ? -18.906 -0.857 39.238 1.00 87.50 197 GLU A O 1
ATOM 1595 N N . THR A 1 198 ? -16.914 -1.477 38.435 1.00 86.00 198 THR A N 1
ATOM 1596 C CA . THR A 1 198 ? -17.083 -0.792 37.152 1.00 86.00 198 THR A CA 1
ATOM 1597 C C . THR A 1 198 ? -18.181 -1.454 36.322 1.00 86.00 198 THR A C 1
ATOM 1599 O O . THR A 1 198 ? -18.964 -0.757 35.683 1.00 86.00 198 THR A O 1
ATOM 1602 N N . ILE A 1 199 ? -18.307 -2.786 36.384 1.00 85.81 199 ILE A N 1
ATOM 1603 C CA . ILE A 1 199 ? -19.420 -3.508 35.748 1.00 85.81 199 ILE A CA 1
ATOM 1604 C C . ILE A 1 199 ? -20.747 -3.107 36.387 1.00 85.81 199 ILE A C 1
ATOM 1606 O O . ILE A 1 199 ? -21.688 -2.800 35.662 1.00 85.81 199 ILE A O 1
ATOM 1610 N N . SER A 1 200 ? -20.804 -3.029 37.721 1.00 85.50 200 SER A N 1
ATOM 1611 C CA . SER A 1 200 ? -22.001 -2.578 38.444 1.00 85.50 200 SER A CA 1
ATOM 1612 C C . SER A 1 200 ? -22.484 -1.200 37.967 1.00 85.50 200 SER A C 1
ATOM 1614 O O . SER A 1 200 ? -23.678 -0.993 37.766 1.00 85.50 200 SER A O 1
ATOM 1616 N N . LYS A 1 201 ? -21.555 -0.282 37.657 1.00 88.81 201 LYS A N 1
ATOM 1617 C CA . LYS A 1 201 ? -21.869 1.042 37.083 1.00 88.81 201 LYS A CA 1
ATOM 1618 C C . LYS A 1 201 ? -22.377 0.988 35.636 1.00 88.81 201 LYS A C 1
ATOM 1620 O O . LYS A 1 201 ? -23.115 1.883 35.223 1.00 88.81 201 LYS A O 1
ATOM 1625 N N . TYR A 1 202 ? -21.974 -0.009 34.848 1.00 87.69 202 TYR A N 1
ATOM 1626 C CA . TYR A 1 202 ? -22.389 -0.150 33.448 1.00 87.69 202 TYR A CA 1
ATOM 1627 C C . TYR A 1 202 ? -23.758 -0.812 33.280 1.00 87.69 202 TYR A C 1
ATOM 1629 O O . TYR A 1 202 ? -24.463 -0.471 32.336 1.00 87.69 202 TYR A O 1
ATOM 1637 N N . ILE A 1 203 ? -24.168 -1.696 34.193 1.00 82.81 203 ILE A N 1
ATOM 1638 C CA . ILE A 1 203 ? -25.461 -2.403 34.132 1.00 82.81 203 ILE A CA 1
ATOM 1639 C C . ILE A 1 203 ? -26.663 -1.454 33.959 1.00 82.81 203 ILE A C 1
ATOM 1641 O O . ILE A 1 203 ? -27.382 -1.621 32.970 1.00 82.81 203 ILE A O 1
ATOM 1645 N N . PRO A 1 204 ? -26.886 -0.446 34.829 1.00 86.12 204 PRO A N 1
ATOM 1646 C CA . PRO A 1 204 ? -28.062 0.415 34.708 1.00 86.12 204 PRO A CA 1
ATOM 1647 C C . PRO A 1 204 ? -28.037 1.236 33.413 1.00 86.12 204 PRO A C 1
ATOM 1649 O O . PRO A 1 204 ? -29.055 1.367 32.739 1.00 86.12 204 PRO A O 1
ATOM 1652 N N . LYS A 1 205 ? -26.853 1.712 33.003 1.00 86.06 205 LYS A N 1
ATOM 1653 C CA . LYS A 1 205 ? -26.677 2.448 31.741 1.00 86.06 205 LYS A CA 1
ATOM 1654 C C . LYS A 1 205 ? -26.984 1.580 30.521 1.00 86.06 205 LYS A C 1
ATOM 1656 O O . LYS A 1 205 ? -27.566 2.056 29.552 1.00 86.06 205 LYS A O 1
ATOM 1661 N N . ASN A 1 206 ? -26.601 0.306 30.568 1.00 86.50 206 ASN A N 1
ATOM 1662 C CA . ASN A 1 206 ? -26.872 -0.647 29.497 1.00 86.50 206 ASN A CA 1
ATOM 1663 C C . ASN A 1 206 ? -28.366 -0.992 29.426 1.00 86.50 206 ASN A C 1
ATOM 1665 O O . ASN A 1 206 ? -28.909 -1.062 28.329 1.00 86.50 206 ASN A O 1
ATOM 1669 N N . GLN A 1 207 ? -29.052 -1.137 30.565 1.00 85.12 207 GLN A N 1
ATOM 1670 C CA . GLN A 1 207 ? -30.511 -1.305 30.595 1.00 85.12 207 GLN A CA 1
ATOM 1671 C C . GLN A 1 207 ? -31.250 -0.105 29.999 1.00 85.12 207 GLN A C 1
ATOM 1673 O O . GLN A 1 207 ? -32.164 -0.286 29.199 1.00 85.12 207 GLN A O 1
ATOM 1678 N N . GLU A 1 208 ? -30.837 1.117 30.333 1.00 88.00 208 GLU A N 1
ATOM 1679 C CA . GLU A 1 208 ? -31.432 2.329 29.766 1.00 88.00 208 GLU A CA 1
ATOM 1680 C C . GLU A 1 208 ? -31.254 2.395 28.240 1.00 88.00 208 GLU A C 1
ATOM 1682 O O . GLU A 1 208 ? -32.196 2.694 27.505 1.00 88.00 208 GLU A O 1
ATOM 1687 N N . LEU A 1 209 ? -30.056 2.053 27.761 1.00 86.19 209 LEU A N 1
ATOM 1688 C CA . LEU A 1 209 ? -29.731 1.951 26.341 1.00 86.19 209 LEU A CA 1
ATOM 1689 C C . LEU A 1 209 ? -30.603 0.895 25.633 1.00 86.19 209 LEU A C 1
ATOM 1691 O O . LEU A 1 209 ? -31.146 1.173 24.567 1.00 86.19 209 LEU A O 1
ATOM 1695 N N . PHE A 1 210 ? -30.805 -0.282 26.235 1.00 86.81 210 PHE A N 1
ATOM 1696 C CA . PHE A 1 210 ? -31.692 -1.313 25.683 1.00 86.81 210 PHE A CA 1
ATOM 1697 C C . PHE A 1 210 ? -33.153 -0.864 25.616 1.00 86.81 210 PHE A C 1
ATOM 1699 O O . PHE A 1 210 ? -33.824 -1.130 24.624 1.00 86.81 210 PHE A O 1
ATOM 1706 N N . ASN A 1 211 ? -33.641 -0.153 26.633 1.00 87.75 211 ASN A N 1
ATOM 1707 C CA . ASN A 1 211 ? -35.006 0.372 26.638 1.00 87.75 211 ASN A CA 1
ATOM 1708 C C . ASN A 1 211 ? -35.216 1.423 25.537 1.00 87.75 211 ASN A C 1
ATOM 1710 O O . ASN A 1 211 ? -36.277 1.454 24.915 1.00 87.75 211 ASN A O 1
ATOM 1714 N N . LYS A 1 212 ? -34.203 2.257 25.270 1.00 88.38 212 LYS A N 1
ATOM 1715 C CA . LYS A 1 212 ? -34.209 3.222 24.160 1.00 88.38 212 LYS A CA 1
ATOM 1716 C C . LYS A 1 212 ? -34.247 2.516 22.802 1.00 88.38 212 LYS A C 1
ATOM 1718 O O . LYS A 1 212 ? -35.126 2.819 22.004 1.00 88.38 212 LYS A O 1
ATOM 1723 N N . MET A 1 213 ? -33.393 1.511 22.586 1.00 87.69 213 MET A N 1
ATOM 1724 C CA . MET A 1 213 ? -33.412 0.708 21.353 1.00 87.69 213 MET A CA 1
ATOM 1725 C C . MET A 1 213 ? -34.754 0.000 21.129 1.00 87.69 213 MET A C 1
ATOM 1727 O O . MET A 1 213 ? -35.294 0.055 20.029 1.00 87.69 213 MET A O 1
ATOM 1731 N N . LEU A 1 214 ? -35.325 -0.610 22.174 1.00 87.12 214 LEU A N 1
ATOM 1732 C CA . LEU A 1 214 ? -36.638 -1.262 22.114 1.00 87.12 214 LEU A CA 1
ATOM 1733 C C . LEU A 1 214 ? -37.742 -0.264 21.727 1.00 87.12 214 LEU A C 1
ATOM 1735 O O . LEU A 1 214 ? -38.647 -0.601 20.965 1.00 87.12 214 LEU A O 1
ATOM 1739 N N . LYS A 1 215 ? -37.691 0.964 22.255 1.00 89.31 215 LYS A N 1
ATOM 1740 C CA . LYS A 1 215 ? -38.655 2.019 21.919 1.00 89.31 215 LYS A CA 1
ATOM 1741 C C . LYS A 1 215 ? -38.551 2.417 20.447 1.00 89.31 215 LYS A C 1
ATOM 1743 O O . LYS A 1 215 ? -39.582 2.517 19.787 1.00 89.31 215 LYS A O 1
ATOM 1748 N N . ASP A 1 216 ? -37.334 2.584 19.941 1.00 87.06 216 ASP A N 1
ATOM 1749 C CA . ASP A 1 216 ? -37.099 2.968 18.547 1.00 87.06 216 ASP A CA 1
ATOM 1750 C C . ASP A 1 216 ? -37.490 1.843 17.581 1.00 87.06 216 ASP A C 1
ATOM 1752 O O . ASP A 1 216 ? -38.138 2.091 16.563 1.00 87.06 216 ASP A O 1
ATOM 1756 N N . PHE A 1 217 ? -37.219 0.589 17.949 1.00 85.81 217 PHE A N 1
ATOM 1757 C CA . PHE A 1 217 ? -37.694 -0.575 17.206 1.00 85.81 217 PHE A CA 1
ATOM 1758 C C . PHE A 1 217 ? -39.229 -0.634 17.159 1.00 85.81 217 PHE A C 1
ATOM 1760 O O . PHE A 1 217 ? -39.815 -0.767 16.087 1.00 85.81 217 PHE A O 1
ATOM 1767 N N . LYS A 1 218 ? -39.906 -0.429 18.300 1.00 87.38 218 LYS A N 1
ATOM 1768 C CA . LYS A 1 218 ? -41.379 -0.350 18.366 1.00 87.38 218 LYS A CA 1
ATOM 1769 C C . LYS A 1 218 ? -41.959 0.819 17.569 1.00 87.38 218 LYS A C 1
ATOM 1771 O O . LYS A 1 218 ? -43.103 0.736 17.137 1.00 87.38 218 LYS A O 1
ATOM 1776 N N . SER A 1 219 ? -41.193 1.892 17.377 1.00 86.25 219 SER A N 1
ATOM 1777 C CA . SER A 1 219 ? -41.591 3.027 16.537 1.00 86.25 219 SER A CA 1
ATOM 1778 C C . SER A 1 219 ? -41.417 2.784 15.031 1.00 86.25 219 SER A C 1
ATOM 1780 O O . SER A 1 219 ? -41.817 3.632 14.239 1.00 86.25 219 SER A O 1
ATOM 1782 N N . GLY A 1 220 ? -40.880 1.623 14.632 1.00 86.62 220 GLY A N 1
ATOM 1783 C CA . GLY A 1 220 ? -40.737 1.208 13.234 1.00 86.62 220 GLY A CA 1
ATOM 1784 C C . GLY A 1 220 ? -39.354 1.448 12.623 1.00 86.62 220 GLY A C 1
ATOM 1785 O O . GLY A 1 220 ? -39.198 1.273 11.416 1.00 86.62 220 GLY A O 1
ATOM 1786 N N . SER A 1 221 ? -38.348 1.834 13.416 1.00 87.81 221 SER A N 1
ATOM 1787 C CA . SER A 1 221 ? -36.977 2.026 12.926 1.00 87.81 221 SER A CA 1
ATOM 1788 C C . SER A 1 221 ? -36.311 0.696 12.561 1.00 87.81 221 SER A C 1
ATOM 1790 O O . SER A 1 221 ? -36.472 -0.313 13.252 1.00 87.81 221 SER A O 1
ATOM 1792 N N . CYS A 1 222 ? -35.520 0.691 11.486 1.00 86.69 222 CYS A N 1
ATOM 1793 C CA . CYS A 1 222 ? -34.823 -0.505 11.027 1.00 86.69 222 CYS A CA 1
ATOM 1794 C C . CYS A 1 222 ? -33.592 -0.811 11.900 1.00 86.69 222 CYS A C 1
ATOM 1796 O O . CYS A 1 222 ? -32.905 0.086 12.388 1.00 86.69 222 CYS A O 1
ATOM 1798 N N . ILE A 1 223 ? -33.273 -2.098 12.064 1.00 84.38 223 ILE A N 1
ATOM 1799 C CA . ILE A 1 223 ? -32.150 -2.585 12.886 1.00 84.38 223 ILE A CA 1
ATOM 1800 C C . ILE A 1 223 ? -30.788 -1.952 12.510 1.00 84.38 223 ILE A C 1
ATOM 1802 O O . ILE A 1 223 ? -30.048 -1.581 13.425 1.00 84.38 223 ILE A O 1
ATOM 1806 N N . PRO A 1 224 ? -30.418 -1.788 11.221 1.00 86.75 224 PRO A N 1
ATOM 1807 C CA . PRO A 1 224 ? -29.175 -1.124 10.831 1.00 86.75 224 PRO A CA 1
ATOM 1808 C C . PRO A 1 224 ? -29.131 0.348 11.250 1.00 86.75 224 PRO A C 1
ATOM 1810 O O . PRO A 1 224 ? -28.084 0.812 11.698 1.00 86.75 224 PRO A O 1
ATOM 1813 N N . ASP A 1 225 ? -30.264 1.049 11.166 1.00 85.75 225 ASP A N 1
ATOM 1814 C CA . ASP A 1 225 ? -30.359 2.476 11.486 1.00 85.75 225 ASP A CA 1
ATOM 1815 C C . ASP A 1 225 ? -30.211 2.701 12.993 1.00 85.75 225 ASP A C 1
ATOM 1817 O O . ASP A 1 225 ? -29.437 3.554 13.425 1.00 85.75 225 ASP A O 1
ATOM 1821 N N . ILE A 1 226 ? -30.858 1.857 13.806 1.00 85.25 226 ILE A N 1
ATOM 1822 C CA . ILE A 1 226 ? -30.716 1.863 15.269 1.00 85.25 226 ILE A CA 1
ATOM 1823 C C . ILE A 1 226 ? -29.263 1.548 15.664 1.00 85.25 226 ILE A C 1
ATOM 1825 O O . ILE A 1 226 ? -28.679 2.229 16.510 1.00 85.25 226 ILE A O 1
ATOM 1829 N N . ALA A 1 227 ? -28.643 0.544 15.034 1.00 84.44 227 ALA A N 1
ATOM 1830 C CA . ALA A 1 227 ? -27.253 0.176 15.304 1.00 84.44 227 ALA A CA 1
ATOM 1831 C C . ALA A 1 227 ? -26.281 1.332 15.014 1.00 84.44 227 ALA A C 1
ATOM 1833 O O . ALA A 1 227 ? -25.357 1.582 15.792 1.00 84.44 227 ALA A O 1
ATOM 1834 N N . GLN A 1 228 ? -26.517 2.071 13.929 1.00 84.88 228 GLN A N 1
ATOM 1835 C CA . GLN A 1 228 ? -25.718 3.233 13.558 1.00 84.88 228 GLN A CA 1
ATOM 1836 C C . GLN A 1 228 ? -25.978 4.436 14.477 1.00 84.88 228 GLN A C 1
ATOM 1838 O O . GLN A 1 228 ? -25.023 5.090 14.896 1.00 84.88 228 GLN A O 1
ATOM 1843 N N . GLN A 1 229 ? -27.235 4.693 14.848 1.00 85.50 229 GLN A N 1
ATOM 1844 C CA . GLN A 1 229 ? -27.638 5.788 15.737 1.00 85.50 229 GLN A CA 1
ATOM 1845 C C . GLN A 1 229 ? -27.018 5.664 17.134 1.00 85.50 229 GLN A C 1
ATOM 1847 O O . GLN A 1 229 ? -26.543 6.653 17.692 1.00 85.50 229 GLN A O 1
ATOM 1852 N N . TYR A 1 230 ? -26.998 4.453 17.696 1.00 83.44 230 TYR A N 1
ATOM 1853 C CA . TYR A 1 230 ? -26.457 4.199 19.035 1.00 83.44 230 TYR A CA 1
ATOM 1854 C C . TYR A 1 230 ? -24.999 3.724 19.035 1.00 83.44 230 TYR A C 1
ATOM 1856 O O . TYR A 1 230 ? -24.438 3.504 20.107 1.00 83.44 230 TYR A O 1
ATOM 1864 N N . VAL A 1 231 ? -24.373 3.593 17.859 1.00 83.19 231 VAL A N 1
ATOM 1865 C CA . VAL A 1 231 ? -22.990 3.110 17.687 1.00 83.19 231 VAL A CA 1
ATOM 1866 C C . VAL A 1 231 ? -22.788 1.753 18.380 1.00 83.19 231 VAL A C 1
ATOM 1868 O O . VAL A 1 231 ? -21.851 1.538 19.151 1.00 83.19 231 VAL A O 1
ATOM 1871 N N . VAL A 1 232 ? -23.709 0.821 18.132 1.00 82.75 232 VAL A N 1
ATOM 1872 C CA . VAL A 1 232 ? -23.723 -0.525 18.720 1.00 82.75 232 VAL A CA 1
ATOM 1873 C C . VAL A 1 232 ? -23.700 -1.605 17.636 1.00 82.75 232 VAL A C 1
ATOM 1875 O O . VAL A 1 232 ? -24.152 -1.372 16.516 1.00 82.75 232 VAL A O 1
ATOM 1878 N N . PRO A 1 233 ? -23.185 -2.809 17.935 1.00 82.19 233 PRO A N 1
ATOM 1879 C CA . PRO A 1 233 ? -23.239 -3.916 16.991 1.00 82.19 233 PRO A CA 1
ATOM 1880 C C . PRO A 1 233 ? -24.692 -4.311 16.690 1.00 82.19 233 PRO A C 1
ATOM 1882 O O . PRO A 1 233 ? -25.486 -4.466 17.614 1.00 82.19 233 PRO A O 1
ATOM 1885 N N . GLN A 1 234 ? -25.017 -4.561 15.417 1.00 82.75 234 GLN A N 1
ATOM 1886 C CA . GLN A 1 234 ? -26.347 -5.037 14.996 1.00 82.75 234 GLN A CA 1
ATOM 1887 C C . GLN A 1 234 ? -26.858 -6.251 15.797 1.00 82.75 234 GLN A C 1
ATOM 1889 O O . GLN A 1 234 ? -28.020 -6.218 16.194 1.00 82.75 234 GLN A O 1
ATOM 1894 N N . PRO A 1 235 ? -26.030 -7.270 16.134 1.00 82.00 235 PRO A N 1
ATOM 1895 C CA . PRO A 1 235 ? -26.465 -8.362 17.010 1.00 82.00 235 PRO A CA 1
ATOM 1896 C C . PRO A 1 235 ? -27.061 -7.900 18.345 1.00 82.00 235 PRO A C 1
ATOM 1898 O O . PRO A 1 235 ? -28.029 -8.486 18.817 1.00 82.00 235 PRO A O 1
ATOM 1901 N N . LEU A 1 236 ? -26.531 -6.817 18.924 1.00 82.38 236 LEU A N 1
ATOM 1902 C CA . LEU A 1 236 ? -27.026 -6.266 20.184 1.00 82.38 236 LEU A CA 1
ATOM 1903 C C . LEU A 1 236 ? -28.436 -5.674 20.038 1.00 82.38 236 LEU A C 1
ATOM 1905 O O . LEU A 1 236 ? -29.216 -5.719 20.984 1.00 82.38 236 LEU A O 1
ATOM 1909 N N . VAL A 1 237 ? -28.753 -5.129 18.861 1.00 81.00 237 VAL A N 1
ATOM 1910 C CA . VAL A 1 237 ? -30.076 -4.582 18.530 1.00 81.00 237 VAL A CA 1
ATOM 1911 C C . VAL A 1 237 ? -31.062 -5.712 18.232 1.00 81.00 237 VAL A C 1
ATOM 1913 O O . VAL A 1 237 ? -32.183 -5.681 18.729 1.00 81.00 237 VAL A O 1
ATOM 1916 N N . CYS A 1 238 ? -30.649 -6.745 17.490 1.00 74.50 238 CYS A N 1
ATOM 1917 C CA . CYS A 1 238 ? -31.505 -7.894 17.176 1.00 74.50 238 CYS A CA 1
ATOM 1918 C C . CYS A 1 238 ? -32.009 -8.618 18.428 1.00 74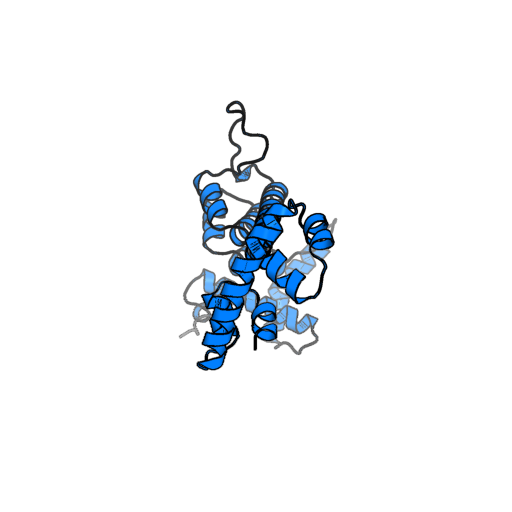.50 238 CYS A C 1
ATOM 1920 O O . CYS A 1 238 ? -33.145 -9.064 18.453 1.00 74.50 238 CYS A O 1
ATOM 1922 N N . GLU A 1 239 ? -31.188 -8.717 19.474 1.00 67.31 239 GLU A N 1
ATOM 1923 C CA . GLU A 1 239 ? -31.612 -9.323 20.739 1.00 67.31 239 GLU A CA 1
ATOM 1924 C C . GLU A 1 239 ? -32.587 -8.429 21.525 1.00 67.31 239 GLU A C 1
ATOM 1926 O O . GLU A 1 239 ? -33.243 -8.902 22.453 1.00 67.31 239 GLU A O 1
ATOM 1931 N N . THR A 1 240 ? -32.656 -7.127 21.217 1.00 62.62 240 THR A N 1
ATOM 1932 C CA . THR A 1 240 ? -33.584 -6.184 21.863 1.00 62.62 240 THR A CA 1
ATOM 1933 C C . THR A 1 240 ? -34.965 -6.138 21.218 1.00 62.62 240 THR A C 1
ATOM 1935 O O . THR A 1 240 ? -35.871 -5.655 21.888 1.00 62.62 240 THR A O 1
ATOM 1938 N N . ALA A 1 241 ? -35.106 -6.597 19.971 1.00 56.09 241 ALA A N 1
ATOM 1939 C CA . ALA A 1 241 ? -36.364 -6.671 19.223 1.00 56.09 241 ALA A CA 1
ATOM 1940 C C . ALA A 1 241 ? -37.238 -7.841 19.699 1.00 56.09 241 ALA A C 1
ATOM 1942 O O . ALA A 1 241 ? -38.468 -7.632 19.805 1.00 56.09 241 ALA A O 1
#

Nearest PDB structures (foldseek):
  1p4w-assembly1_A  TM=5.734E-01  e=5.836E+00  Erwinia amylovora
  6dxo-assembly1_A  TM=2.927E-01  e=8.331E-01  Streptomyces venezuelae ATCC 10712
  5xt2-assembly5_E  TM=3.262E-01  e=9.839E+00  Bradyrhizobium japonicum

Sequence (241 aa):
MGKEPEYLTVAKTPLGRVNKLLSKIDSIRVSKDRGSLVSKKGDDLFHKYVEQIESIFKNLPKPLKWRSFLMHDLILLTDIPSKVQKASVKHKLNKAQTKALARLERASDKVFNDVTQKGSIPFKGQNSDLLPKLKLNEFSGREIQAFAEDLEKTNKKEEQKQVDRQREFSAQIKVALMTRLGIPHVRIAQRLNIHRETISKYIPKNQELFNKMLKDFKSGSCIPDIAQQYVVPQPLVCETA

Fol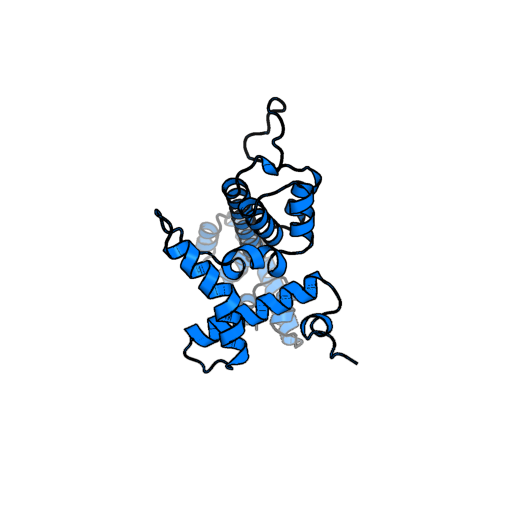dseek 3Di:
DDDDPPLPVQDPDPVSSVLSLLVLLVVQVVCVVVVHDDDPVSVVSNCVPPVVVQVVLCPDPDRDRPDDCNNQVVCLVPVADPVLNVLCVVQVADRLLSVLLSLLCVLPVVQSVVCSVVQAHPDVPPPDPPDPGDGSRNDDSVRSNVSSVVSNVVVVVVVVVVVVVLVDDDLLLQLLVCVLVVHDLVVSCVVSVHDSVVSVVSVVVSVVLLVVLLVVVVVVDDLVVSCVVSVHDSVSSVSSD

Secondary structure (DSSP, 8-state):
-PPPPHHHHS-SSHHHHHHHHHHHHHHHHHHHHTT----HHHHHHHIIIIIHHHHHHHTSSS------HHHHTHHHHHTS-HHHHHHHHHTT--HHHHHHHHHHHHH-HHHHHHHHHHTS---TT--STTS----TTTS-HHHHHHHHHHHHHHHHHHHHHHHHHHH---HHHHHHHHHHTT--HHHHHHHHT--HHHHHHHHHHHHHHHHHHHHHHHTT--HHHHHHHHT--HHHHHTT-

Radius of gyration: 31.92 Å; Cα contacts (8 Å, |Δi|>4): 175; chains: 1; bounding box: 71×38×97 Å

pLDDT: mean 77.96, std 11.43, range [37.22, 91.5]

Solvent-accessible surface area (backbone atoms only — not comparable to full-atom values): 13922 Å² total; per-residue (Å²): 134,82,78,75,58,69,68,64,78,70,27,98,45,75,66,49,25,52,53,52,53,52,52,52,51,47,53,52,50,58,34,51,78,70,71,44,92,71,56,68,74,55,48,53,54,38,47,69,59,52,50,54,53,46,52,58,34,63,72,38,100,70,55,54,80,76,73,54,60,69,87,64,53,44,48,65,71,72,74,41,55,70,70,49,49,55,47,24,63,75,53,66,43,52,73,57,35,40,54,16,49,43,47,24,38,75,59,32,60,68,58,38,52,52,30,65,71,71,38,28,77,93,56,96,78,68,85,48,95,8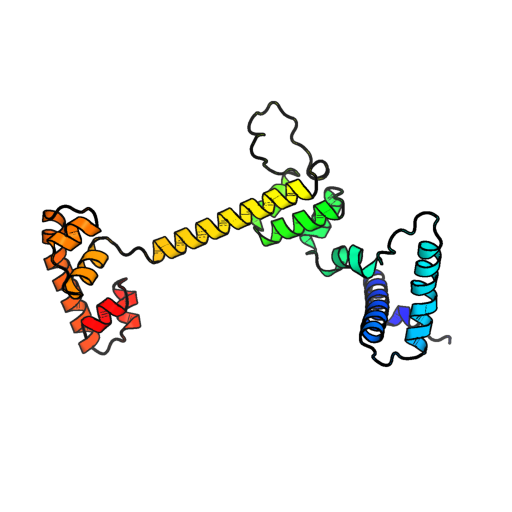2,59,80,81,60,46,55,58,75,50,50,30,65,58,48,32,51,53,27,53,51,49,41,53,49,50,52,52,48,52,50,52,47,55,49,56,74,65,56,64,53,72,62,55,51,48,46,49,40,50,72,72,68,47,54,67,73,60,51,23,65,74,69,73,44,61,66,69,60,52,63,64,39,50,64,56,44,52,53,51,46,53,51,52,34,51,44,45,74,72,68,52,54,61,68,57,53,17,60,76,71,72,45,61,50,72,61,48,62,76,50,108

Mean predicted aligned error: 16.88 Å